Protein AF-A0A7X6YV03-F1 (afdb_monomer_lite)

Structure (mmCIF, N/CA/C/O backbone):
data_AF-A0A7X6YV03-F1
#
_entry.id   AF-A0A7X6YV03-F1
#
loop_
_atom_site.group_PDB
_atom_site.id
_atom_site.type_symbol
_atom_site.label_atom_id
_atom_site.label_alt_id
_atom_site.label_comp_id
_atom_site.label_asym_id
_atom_site.label_entity_id
_atom_site.label_seq_id
_atom_site.pdbx_PDB_ins_code
_atom_site.Cartn_x
_atom_site.Cartn_y
_atom_site.Cartn_z
_atom_site.occupancy
_atom_site.B_iso_or_equiv
_atom_site.auth_seq_id
_atom_site.auth_comp_id
_atom_site.auth_asym_id
_atom_site.auth_atom_id
_atom_site.pdbx_PDB_model_num
ATOM 1 N N . MET A 1 1 ? -16.778 15.648 17.040 1.00 47.31 1 MET A N 1
ATOM 2 C CA . MET A 1 1 ? -17.736 14.626 17.555 1.00 47.31 1 MET A CA 1
ATOM 3 C C . MET A 1 1 ? -16.964 13.565 18.321 1.00 47.31 1 MET A C 1
ATOM 5 O O . MET A 1 1 ? -15.978 13.076 17.792 1.00 47.31 1 MET A O 1
ATOM 9 N N . HIS A 1 2 ? -17.393 13.215 19.536 1.00 47.22 2 HIS A N 1
ATOM 10 C CA . HIS A 1 2 ? -16.788 12.134 20.320 1.00 47.22 2 HIS A CA 1
ATOM 11 C C . HIS A 1 2 ? -17.645 10.869 20.168 1.00 47.22 2 HIS A C 1
ATOM 13 O O . HIS A 1 2 ? -18.818 10.881 20.541 1.00 47.22 2 HIS A O 1
ATOM 19 N N . ILE A 1 3 ? -17.095 9.810 19.564 1.00 53.97 3 ILE A N 1
ATOM 20 C CA . ILE A 1 3 ? -17.762 8.504 19.479 1.00 53.97 3 ILE A CA 1
ATOM 21 C C . ILE A 1 3 ? -17.172 7.608 20.567 1.00 53.97 3 ILE A C 1
ATOM 23 O O . ILE A 1 3 ? -16.094 7.043 20.399 1.00 53.97 3 ILE A O 1
ATOM 27 N N . GLU A 1 4 ? -17.898 7.454 21.672 1.00 50.09 4 GLU A N 1
ATOM 28 C CA . GLU A 1 4 ? -17.598 6.431 22.674 1.00 50.09 4 GLU A CA 1
ATOM 29 C C . GLU A 1 4 ? -18.118 5.076 22.179 1.00 50.09 4 GLU A C 1
ATOM 31 O O . GLU A 1 4 ? -19.326 4.850 22.072 1.00 50.09 4 GLU A O 1
ATOM 36 N N . VAL A 1 5 ? -17.212 4.153 21.848 1.00 54.53 5 VAL A N 1
ATOM 37 C CA . VAL A 1 5 ? -17.590 2.798 21.425 1.00 54.53 5 VAL A CA 1
ATOM 38 C C . VAL A 1 5 ? -17.563 1.861 22.629 1.00 54.53 5 VAL A C 1
ATOM 40 O O . VAL A 1 5 ? -16.501 1.456 23.099 1.00 54.53 5 VAL A O 1
ATOM 43 N N . ILE A 1 6 ? -18.747 1.487 23.112 1.00 51.28 6 ILE A N 1
ATOM 44 C CA . ILE A 1 6 ? -18.915 0.588 24.258 1.00 51.28 6 ILE A CA 1
ATOM 45 C C . ILE A 1 6 ? -18.835 -0.879 23.787 1.00 51.28 6 ILE A C 1
ATOM 47 O O . ILE A 1 6 ? -19.742 -1.425 23.163 1.00 51.28 6 ILE A O 1
ATOM 51 N N . THR A 1 7 ? -17.661 -1.462 24.020 1.00 54.72 7 THR A N 1
ATOM 52 C CA . THR A 1 7 ? -17.323 -2.867 24.331 1.00 54.72 7 THR A CA 1
ATOM 53 C C . THR A 1 7 ? -18.288 -3.958 23.826 1.00 54.72 7 THR A C 1
ATOM 55 O O . THR A 1 7 ? -19.163 -4.462 24.521 1.00 54.72 7 THR A O 1
ATOM 58 N N . SER A 1 8 ? -18.108 -4.334 22.554 1.00 63.28 8 SER A N 1
ATOM 59 C CA . SER A 1 8 ? -18.513 -5.617 21.919 1.00 63.28 8 SER A CA 1
ATOM 60 C C . SER A 1 8 ? -18.365 -5.572 20.391 1.00 63.28 8 SER A C 1
ATOM 62 O O . SER A 1 8 ? -18.425 -6.602 19.720 1.00 63.28 8 SER A O 1
ATOM 64 N N . ILE A 1 9 ? -18.154 -4.382 19.827 1.00 71.81 9 ILE A N 1
ATOM 65 C CA . ILE A 1 9 ? -18.065 -4.176 18.384 1.00 71.81 9 ILE A CA 1
ATOM 66 C C . ILE A 1 9 ? -16.709 -4.666 17.863 1.00 71.81 9 ILE A C 1
ATOM 68 O O . ILE A 1 9 ? -15.658 -4.153 18.238 1.00 71.81 9 ILE A O 1
ATOM 72 N N . ASN A 1 10 ? -16.745 -5.655 16.969 1.00 82.06 10 ASN A N 1
ATOM 73 C CA . ASN A 1 10 ? -15.575 -6.153 16.241 1.00 82.06 10 ASN A CA 1
ATOM 74 C C . ASN A 1 10 ? -15.310 -5.379 14.940 1.00 82.06 10 ASN A C 1
ATOM 76 O O . ASN A 1 10 ? -14.200 -5.418 14.412 1.00 82.06 10 ASN A O 1
ATOM 80 N N . LYS A 1 11 ? -16.326 -4.681 14.427 1.00 86.38 11 LYS A N 1
ATOM 81 C CA . LYS A 1 11 ? -16.288 -3.968 13.157 1.00 86.38 11 LYS A CA 1
ATOM 82 C C . LYS A 1 11 ? -16.957 -2.611 13.278 1.00 86.38 11 LYS A C 1
ATOM 84 O O . LYS A 1 11 ? -18.168 -2.534 13.468 1.00 86.38 11 LYS A O 1
ATOM 89 N N . LEU A 1 12 ? -16.176 -1.553 13.107 1.00 85.88 12 LEU A N 1
ATOM 90 C CA . LEU A 1 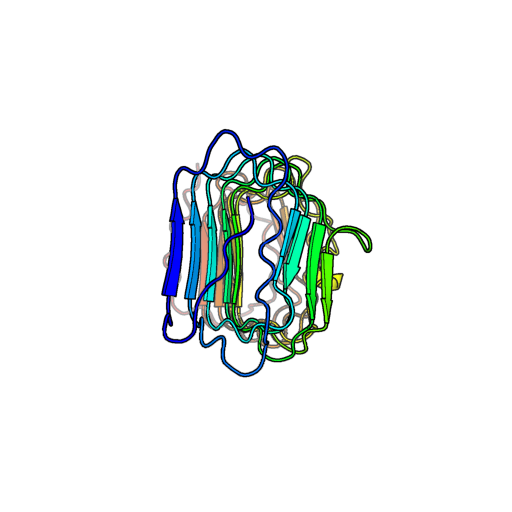12 ? -16.662 -0.181 13.091 1.00 85.88 12 LEU A CA 1
ATOM 91 C C . LEU A 1 12 ? -16.672 0.337 11.654 1.00 85.88 12 LEU A C 1
ATOM 93 O O . LEU A 1 12 ? -15.657 0.274 10.961 1.00 85.88 12 LEU A O 1
ATOM 97 N N . LYS A 1 13 ? -17.822 0.850 11.210 1.00 87.81 13 LYS A N 1
ATOM 98 C CA . LYS A 1 13 ? -17.955 1.548 9.931 1.00 87.81 13 LYS A CA 1
ATOM 99 C C . LYS A 1 13 ? -18.422 2.977 10.167 1.00 87.81 13 LYS A C 1
ATOM 101 O O . LYS A 1 13 ? -19.468 3.173 10.777 1.00 87.81 13 LYS A O 1
ATOM 106 N N . LEU A 1 14 ? -17.676 3.935 9.642 1.00 87.19 14 LEU A N 1
ATOM 107 C CA . LEU A 1 14 ? -18.011 5.352 9.606 1.00 87.19 14 LEU A CA 1
ATOM 108 C C . LEU A 1 14 ? -18.163 5.727 8.132 1.00 87.19 14 LEU A C 1
ATOM 110 O O . LEU A 1 14 ? -17.222 5.544 7.361 1.00 87.19 14 LEU A O 1
ATOM 114 N N . ILE A 1 15 ? -19.363 6.137 7.723 1.00 88.62 15 ILE A N 1
ATOM 115 C CA . ILE A 1 15 ? -19.683 6.392 6.314 1.00 88.62 15 ILE A CA 1
ATOM 116 C C . ILE A 1 15 ? -20.478 7.688 6.211 1.00 88.62 15 ILE A C 1
ATOM 118 O O . ILE A 1 15 ? -21.502 7.807 6.884 1.00 88.62 15 ILE A O 1
ATOM 122 N N . GLY A 1 16 ? -20.040 8.610 5.350 1.00 86.38 16 GLY A N 1
ATOM 123 C CA . GLY A 1 16 ? -20.805 9.820 5.030 1.00 86.38 16 GLY A CA 1
ATOM 124 C C . GLY A 1 16 ? -20.965 10.768 6.217 1.00 86.38 16 GLY A C 1
ATOM 125 O O . GLY A 1 16 ? -22.035 11.345 6.391 1.00 86.38 16 GLY A O 1
ATOM 126 N N . LEU A 1 17 ? -19.953 10.853 7.085 1.00 82.50 17 LEU A N 1
ATOM 127 C CA . LEU A 1 17 ? -19.971 11.784 8.209 1.00 82.50 17 LEU A CA 1
ATOM 128 C C . LEU A 1 17 ? -19.478 13.159 7.736 1.00 82.50 17 LEU A C 1
ATOM 130 O O . LEU A 1 17 ? -18.302 13.314 7.405 1.00 82.50 17 LEU A O 1
ATOM 134 N N . GLU A 1 18 ? -20.395 14.120 7.709 1.00 80.81 18 GLU A N 1
ATOM 135 C CA . GLU A 1 18 ? -20.210 15.518 7.291 1.00 80.81 18 GLU A CA 1
ATOM 136 C C . GLU A 1 18 ? -20.448 16.460 8.497 1.00 80.81 18 GLU A C 1
ATOM 138 O O . GLU A 1 18 ? -21.016 16.036 9.510 1.00 80.81 18 GLU A O 1
ATOM 143 N N . ASP A 1 19 ? -20.002 17.713 8.402 1.00 72.38 19 ASP A N 1
ATOM 144 C CA . ASP A 1 19 ? -20.118 18.795 9.395 1.00 72.38 19 ASP A CA 1
ATOM 145 C C . ASP A 1 19 ? -19.478 18.502 10.777 1.00 72.38 19 ASP A C 1
ATOM 147 O O . ASP A 1 19 ? -20.049 18.765 11.842 1.00 72.38 19 ASP A O 1
ATOM 151 N N . LEU A 1 20 ? -18.269 17.934 10.785 1.00 67.06 20 LEU A N 1
ATOM 152 C CA . LEU A 1 20 ? -17.470 17.627 11.966 1.00 67.06 20 LEU A CA 1
ATOM 153 C C . LEU A 1 20 ? -16.251 18.550 12.061 1.00 67.06 20 LEU A C 1
ATOM 155 O O . LEU A 1 20 ? -15.189 18.249 11.531 1.00 67.06 20 LEU A O 1
ATOM 159 N N . GLU A 1 21 ? -16.374 19.624 12.846 1.00 56.38 21 GLU A N 1
ATOM 160 C CA . GLU A 1 21 ? -15.310 20.632 13.015 1.00 56.38 21 GLU A CA 1
ATOM 161 C C . GLU A 1 21 ? -14.006 20.100 13.637 1.00 56.38 21 GLU A C 1
ATOM 163 O O . GLU A 1 21 ? -12.987 20.766 13.546 1.00 56.38 21 GLU A O 1
ATOM 168 N N . GLU A 1 22 ? -14.013 18.901 14.223 1.00 58.09 22 GLU A N 1
ATOM 169 C CA . GLU A 1 22 ? -12.835 18.145 14.659 1.00 58.09 22 GLU A CA 1
ATOM 170 C C . GLU A 1 22 ? -13.302 16.728 15.054 1.00 58.09 22 GLU A C 1
ATOM 172 O O . GLU A 1 22 ? -14.279 16.544 15.805 1.00 58.09 22 GLU A O 1
ATOM 177 N N . PHE A 1 23 ? -12.639 15.699 14.523 1.00 58.97 23 PHE A N 1
ATOM 178 C CA . PHE A 1 23 ? -12.922 14.302 14.848 1.00 58.97 23 PHE A CA 1
ATOM 179 C C . PHE A 1 23 ? -11.671 13.624 15.390 1.00 58.97 23 PHE A C 1
ATOM 181 O O . PHE A 1 23 ? -10.734 13.338 14.652 1.00 58.97 23 PHE A O 1
ATOM 188 N N . GLU A 1 24 ? -11.690 13.326 16.685 1.00 59.56 24 GLU A N 1
ATOM 189 C CA . GLU A 1 24 ? -10.704 12.466 17.322 1.00 59.56 24 GLU A CA 1
ATOM 190 C C . GLU A 1 24 ? -11.415 11.195 17.792 1.00 59.56 24 GLU A C 1
ATOM 192 O O . GLU A 1 24 ? -12.301 11.227 18.655 1.00 59.56 24 GLU A O 1
ATOM 197 N N . LEU A 1 25 ? -11.048 10.055 17.204 1.00 61.19 25 LEU A N 1
ATOM 198 C CA . LEU A 1 25 ? -11.561 8.759 17.633 1.00 61.19 25 LEU A CA 1
ATOM 199 C C . LEU A 1 25 ? -10.762 8.272 18.849 1.00 61.19 25 LEU A C 1
ATOM 201 O O . LEU A 1 25 ? -9.845 7.460 18.733 1.00 61.19 25 LEU A O 1
ATOM 205 N N . VAL A 1 26 ? -11.123 8.778 20.026 1.00 55.75 26 VAL A N 1
ATOM 206 C CA . VAL A 1 26 ? -10.546 8.354 21.308 1.00 55.75 26 VAL A CA 1
ATOM 207 C C . VAL A 1 26 ? -11.434 7.279 21.923 1.00 55.75 26 VAL A C 1
ATOM 209 O O . VAL A 1 26 ? -12.560 7.562 22.324 1.00 55.75 26 VAL A O 1
ATOM 212 N N . PHE A 1 27 ? -10.936 6.050 22.049 1.00 55.78 27 PHE A N 1
ATOM 213 C CA . PHE A 1 27 ? -11.631 5.025 22.820 1.00 55.78 27 PHE A CA 1
ATOM 214 C C . PHE A 1 27 ? -11.120 5.054 24.260 1.00 55.78 27 PHE A C 1
ATOM 216 O O . PHE A 1 27 ? -9.976 4.701 24.557 1.00 55.78 27 PHE A O 1
ATOM 223 N N . LEU A 1 28 ? -11.985 5.480 25.171 1.00 44.34 28 LEU A N 1
ATOM 224 C CA . LEU A 1 28 ? -11.724 5.449 26.604 1.00 44.34 28 LEU A CA 1
ATOM 225 C C . LEU A 1 28 ? -11.812 3.979 27.075 1.00 44.34 28 LEU A C 1
ATOM 227 O O . LEU A 1 28 ? -12.794 3.305 26.788 1.00 44.34 28 LEU A O 1
ATOM 231 N N . ASN A 1 29 ? -10.779 3.483 27.771 1.00 49.78 29 ASN A N 1
ATOM 232 C CA . ASN A 1 29 ? -10.537 2.075 28.166 1.00 49.78 29 ASN A CA 1
ATOM 233 C C . ASN A 1 29 ? -10.067 1.115 27.049 1.00 49.78 29 ASN A C 1
ATOM 235 O O . ASN A 1 29 ? -10.802 0.273 26.534 1.00 49.78 29 ASN A O 1
ATOM 239 N N . SER A 1 30 ? -8.758 1.145 26.782 1.00 51.69 30 SER A N 1
ATOM 240 C CA . SER A 1 30 ? -8.045 0.259 25.845 1.00 51.69 30 SER A CA 1
ATOM 241 C C . SER A 1 30 ? -8.111 -1.246 26.156 1.00 51.69 30 SER A C 1
ATOM 243 O O . SER A 1 30 ? -7.742 -2.044 25.299 1.00 51.69 30 SER A O 1
ATOM 245 N N . GLN A 1 31 ? -8.565 -1.659 27.346 1.00 54.41 31 GLN A N 1
ATOM 246 C CA . GLN A 1 31 ? -8.619 -3.079 27.724 1.00 54.41 31 GLN A CA 1
ATOM 247 C C . GLN A 1 31 ? -9.833 -3.837 27.158 1.00 54.41 31 GLN A C 1
ATOM 249 O O . GLN A 1 31 ? -9.791 -5.063 27.109 1.00 54.41 31 GLN A O 1
ATOM 254 N N . GLU A 1 32 ? -10.879 -3.144 26.689 1.00 54.78 32 GLU A N 1
ATOM 255 C CA . GLU A 1 32 ? -12.125 -3.788 26.229 1.00 54.78 32 GLU A CA 1
ATOM 256 C C . GLU A 1 32 ? -12.522 -3.451 24.776 1.00 54.78 32 GLU A C 1
ATOM 258 O O . GLU A 1 32 ? -13.513 -3.976 24.259 1.00 54.78 32 GLU A O 1
ATOM 263 N N . CYS A 1 33 ? -11.755 -2.608 24.072 1.00 62.62 33 CYS A N 1
ATOM 264 C CA . CYS A 1 33 ? -12.015 -2.319 22.661 1.00 62.62 33 CYS A CA 1
ATOM 265 C C . CYS A 1 33 ? -11.522 -3.478 21.776 1.00 62.62 33 CYS A C 1
ATOM 267 O O . CYS A 1 33 ? -10.322 -3.675 21.593 1.00 62.62 33 CYS A O 1
ATOM 269 N N . ASN A 1 34 ? -12.461 -4.247 21.219 1.00 73.94 34 ASN A N 1
ATOM 270 C CA . ASN A 1 34 ? -12.181 -5.429 20.396 1.00 73.94 34 ASN A CA 1
ATOM 271 C C . ASN A 1 34 ? -12.388 -5.178 18.892 1.00 73.94 34 ASN A C 1
ATOM 273 O O . ASN A 1 34 ? -12.688 -6.110 18.144 1.00 73.94 34 ASN A O 1
ATOM 277 N N . ILE A 1 35 ? -12.266 -3.928 18.437 1.00 80.94 35 ILE A N 1
ATOM 278 C CA . ILE A 1 35 ? -12.390 -3.620 17.011 1.00 80.94 35 ILE A CA 1
ATOM 279 C C . ILE A 1 35 ? -11.224 -4.259 16.265 1.00 80.94 35 ILE A C 1
ATOM 281 O O . ILE A 1 35 ? -10.060 -3.926 16.476 1.00 80.94 35 ILE A O 1
ATOM 285 N N . LYS A 1 36 ? -11.574 -5.168 15.361 1.00 87.06 36 LYS A N 1
ATOM 286 C CA . LYS A 1 36 ? -10.667 -5.834 14.430 1.00 87.06 36 LYS A CA 1
ATOM 287 C C . LYS A 1 36 ? -10.720 -5.201 13.052 1.00 87.06 36 LYS A C 1
ATOM 289 O O . LYS A 1 36 ? -9.705 -5.150 12.369 1.00 87.06 36 LYS A O 1
ATOM 294 N N . GLU A 1 37 ? -11.880 -4.692 12.657 1.00 90.38 37 GLU A N 1
ATOM 295 C CA . GLU A 1 37 ? -12.085 -4.086 11.348 1.00 90.38 37 GLU A CA 1
ATOM 296 C C . GLU A 1 37 ? -12.553 -2.638 11.486 1.00 90.38 37 GLU A C 1
ATOM 298 O O . GLU A 1 37 ? -13.610 -2.369 12.060 1.00 90.38 37 GLU A O 1
ATOM 303 N N . LEU A 1 38 ? -11.789 -1.711 10.915 1.00 90.75 38 LEU A N 1
ATOM 304 C CA . LEU A 1 38 ? -12.154 -0.303 10.812 1.00 90.75 38 LEU A CA 1
ATOM 305 C C . LEU A 1 38 ? -12.392 0.063 9.348 1.00 90.75 38 LEU A C 1
ATOM 307 O O . LEU A 1 38 ? -11.548 -0.191 8.489 1.00 90.75 38 LEU A O 1
ATOM 311 N N . TYR A 1 39 ? -13.537 0.680 9.078 1.00 92.12 39 TYR A N 1
ATOM 312 C CA . TYR A 1 39 ? -13.898 1.193 7.765 1.00 92.12 39 TYR A CA 1
ATOM 313 C C . TYR A 1 39 ? -14.303 2.661 7.876 1.00 92.12 39 TYR A C 1
ATOM 315 O O . TYR A 1 39 ? -15.255 2.974 8.588 1.00 92.12 39 TYR A O 1
ATOM 323 N N . ILE A 1 40 ? -13.597 3.542 7.175 1.00 91.06 40 ILE A N 1
ATOM 324 C CA . ILE A 1 40 ? -13.914 4.968 7.068 1.00 91.06 40 ILE A CA 1
ATOM 325 C C . ILE A 1 40 ? -14.100 5.271 5.586 1.00 91.06 40 ILE A C 1
ATOM 327 O O . ILE A 1 40 ? -13.191 5.038 4.793 1.00 91.06 40 ILE A O 1
ATOM 331 N N . GLU A 1 41 ? -15.272 5.758 5.196 1.00 93.50 41 GLU A N 1
ATOM 332 C CA . GLU A 1 41 ? -15.566 6.085 3.803 1.00 93.50 41 GLU A CA 1
ATOM 333 C C . GLU A 1 41 ? -16.341 7.388 3.681 1.00 93.50 41 GLU A C 1
ATOM 335 O O . GLU A 1 41 ? -17.346 7.585 4.362 1.00 93.50 41 GLU A O 1
ATOM 340 N N . SER A 1 42 ? -15.919 8.247 2.752 1.00 92.12 42 SER A N 1
ATOM 341 C CA . SER A 1 42 ? -16.641 9.484 2.443 1.00 92.12 42 SER A CA 1
ATOM 342 C C . SER A 1 42 ? -16.878 10.341 3.690 1.00 92.12 42 SER A C 1
ATOM 344 O O . SER A 1 42 ? -17.969 10.862 3.887 1.00 92.12 42 SER A O 1
ATOM 346 N N . CYS A 1 43 ? -15.858 10.464 4.540 1.00 88.06 43 CYS A N 1
ATOM 347 C CA . CYS A 1 43 ? -15.847 11.376 5.679 1.00 88.06 43 CYS A CA 1
ATOM 348 C C . CYS A 1 43 ? -14.949 12.568 5.312 1.00 88.06 43 CYS A C 1
ATOM 350 O O . CYS A 1 43 ? -13.764 12.549 5.655 1.00 88.06 43 CYS A O 1
ATOM 352 N N . PRO A 1 44 ? -15.447 13.551 4.533 1.00 81.69 44 PRO A N 1
ATOM 353 C CA . PRO A 1 44 ? -14.610 14.621 3.999 1.00 81.69 44 PRO A CA 1
ATOM 354 C C . PRO A 1 44 ? -13.955 15.438 5.108 1.00 81.69 44 PRO A C 1
ATOM 356 O O . PRO A 1 44 ? -12.808 15.802 4.960 1.00 81.69 44 PRO A O 1
ATOM 359 N N . GLU A 1 45 ? -14.607 15.623 6.252 1.00 80.69 45 GLU A N 1
ATOM 360 C CA . GLU A 1 45 ? -14.119 16.508 7.320 1.00 80.69 45 GLU A CA 1
ATOM 361 C C . GLU A 1 45 ? -13.203 15.825 8.341 1.00 80.69 45 GLU A C 1
ATOM 363 O O . GLU A 1 45 ? -12.859 16.386 9.381 1.00 80.69 45 GLU A O 1
ATOM 368 N N . PHE A 1 46 ? -12.782 14.592 8.066 1.00 82.44 46 PHE A N 1
ATOM 369 C CA . PHE A 1 46 ? -11.759 13.946 8.876 1.00 82.44 46 PHE A CA 1
ATOM 370 C C . PHE A 1 46 ? -10.400 14.485 8.449 1.00 82.44 46 PHE A C 1
ATOM 372 O O . PHE A 1 46 ? -9.963 14.217 7.339 1.00 82.44 46 PHE A O 1
ATOM 379 N N . TYR A 1 47 ? -9.727 15.222 9.332 1.00 85.00 47 TYR A N 1
ATOM 380 C CA . TYR A 1 47 ? -8.404 15.782 9.042 1.00 85.00 47 TYR A CA 1
ATOM 381 C C . TYR A 1 47 ? -7.276 14.865 9.512 1.00 85.00 47 TYR A C 1
ATOM 383 O O . TYR A 1 47 ? -6.400 14.513 8.727 1.00 85.00 47 TYR A O 1
ATOM 391 N N . ASN A 1 48 ? -7.310 14.429 10.771 1.00 85.12 48 ASN A N 1
ATOM 392 C CA . ASN A 1 48 ? -6.276 13.577 11.352 1.00 85.12 48 ASN A CA 1
ATOM 393 C C . ASN A 1 48 ? -6.913 12.351 12.010 1.00 85.12 48 ASN A C 1
ATOM 395 O O . ASN A 1 48 ? -7.946 12.455 12.669 1.00 85.12 48 ASN A O 1
ATOM 399 N N . LEU A 1 49 ? -6.285 11.188 11.851 1.00 85.88 49 LEU A N 1
ATOM 400 C CA . LEU A 1 49 ? -6.746 9.931 12.430 1.00 85.88 49 LEU A CA 1
ATOM 401 C C . LEU A 1 49 ? -5.669 9.320 13.321 1.00 85.88 49 LEU A C 1
ATOM 403 O O . LEU A 1 49 ? -4.675 8.788 12.833 1.00 85.88 49 LEU A O 1
ATOM 407 N N . TYR A 1 50 ? -5.909 9.333 14.631 1.00 85.56 50 TYR A N 1
ATOM 408 C CA . TYR A 1 50 ? -5.021 8.742 15.631 1.00 85.56 50 TYR A CA 1
ATOM 409 C C . TYR A 1 50 ? -5.622 7.441 16.179 1.00 85.56 50 TYR A C 1
ATOM 411 O O . TYR A 1 50 ? -6.503 7.445 17.034 1.00 85.56 50 TYR A O 1
ATOM 419 N N . LEU A 1 51 ? -5.153 6.296 15.680 1.00 80.75 51 LEU A N 1
ATOM 420 C CA . LEU A 1 51 ? -5.697 4.966 15.981 1.00 80.75 51 LEU A CA 1
ATOM 421 C C . LEU A 1 51 ? -4.789 4.205 16.961 1.00 80.75 51 LEU A C 1
ATOM 423 O O . LEU A 1 51 ? -4.262 3.127 16.668 1.00 80.75 51 LEU A O 1
ATOM 427 N N . LEU A 1 52 ? -4.611 4.783 18.151 1.00 74.56 52 LEU A N 1
ATOM 428 C CA . LEU A 1 52 ? -3.784 4.265 19.247 1.00 74.56 52 LEU A CA 1
ATOM 429 C C . LEU A 1 52 ? -4.663 3.964 20.478 1.00 74.56 52 LEU A C 1
ATOM 431 O O . LEU A 1 52 ? -5.498 4.807 20.810 1.00 74.56 52 LEU A O 1
ATOM 435 N N . PRO A 1 53 ? -4.497 2.835 21.208 1.00 63.81 53 PRO A N 1
ATOM 436 C CA . PRO A 1 53 ? -3.594 1.689 21.027 1.00 63.81 53 PRO A CA 1
ATOM 437 C C . PRO A 1 53 ? -4.323 0.433 20.488 1.00 63.81 53 PRO A C 1
ATOM 439 O O . PRO A 1 53 ? -4.211 -0.656 21.054 1.00 63.81 53 PRO A O 1
ATOM 442 N N . TYR A 1 54 ? -5.123 0.566 19.431 1.00 71.19 54 TYR A N 1
ATOM 443 C CA . TYR A 1 54 ? -5.981 -0.532 18.968 1.00 71.19 54 TYR A CA 1
ATOM 444 C C . TYR A 1 54 ? -5.188 -1.636 18.270 1.00 71.19 54 TYR A C 1
ATOM 446 O O . TYR A 1 54 ? -4.184 -1.373 17.611 1.00 71.19 54 TYR A O 1
ATOM 454 N N . ASN A 1 55 ? -5.656 -2.877 18.423 1.00 78.69 55 ASN A N 1
ATOM 455 C CA . ASN A 1 55 ? -5.166 -4.052 17.701 1.00 78.69 55 ASN A CA 1
ATOM 456 C C . ASN A 1 55 ? -6.116 -4.349 16.541 1.00 78.69 55 ASN A C 1
ATOM 458 O O . ASN A 1 55 ? -6.889 -5.310 16.578 1.00 78.69 55 ASN A O 1
ATOM 462 N N . ILE A 1 56 ? -6.072 -3.462 15.551 1.00 86.94 56 ILE A N 1
ATOM 463 C CA . ILE A 1 56 ? -6.880 -3.559 14.343 1.00 86.94 56 ILE A CA 1
ATOM 464 C C . ILE A 1 56 ? -6.261 -4.654 13.473 1.00 86.94 56 ILE A C 1
ATOM 466 O O . ILE A 1 56 ? -5.062 -4.696 13.251 1.00 86.94 56 ILE A O 1
ATOM 470 N N . GLU A 1 57 ? -7.053 -5.581 12.969 1.00 91.94 57 GLU A N 1
ATOM 471 C CA . GLU A 1 57 ? -6.564 -6.544 11.983 1.00 91.94 57 GLU A CA 1
ATOM 472 C C . GLU A 1 57 ? -6.563 -5.903 10.596 1.00 91.94 57 GLU A C 1
ATOM 474 O O . GLU A 1 57 ? -5.590 -6.035 9.857 1.00 91.94 57 GLU A O 1
ATOM 479 N N . ARG A 1 58 ? -7.610 -5.135 10.274 1.00 94.38 58 ARG A N 1
ATOM 480 C CA . ARG A 1 58 ? -7.768 -4.479 8.977 1.00 94.38 58 ARG A CA 1
ATOM 481 C C . ARG A 1 58 ? -8.361 -3.079 9.102 1.00 94.38 58 ARG A C 1
ATOM 483 O O . ARG A 1 58 ? -9.441 -2.903 9.665 1.00 94.38 58 ARG A O 1
ATOM 490 N N . ALA A 1 59 ? -7.686 -2.101 8.510 1.00 94.62 59 ALA A N 1
ATOM 491 C CA . ALA A 1 59 ? -8.158 -0.733 8.367 1.00 94.62 59 ALA A CA 1
ATOM 492 C C . ALA A 1 59 ? -8.309 -0.371 6.888 1.00 94.62 59 ALA A C 1
ATOM 494 O O . ALA A 1 59 ? -7.381 -0.536 6.098 1.00 94.62 59 ALA A O 1
ATOM 495 N N . ILE A 1 60 ? -9.480 0.136 6.518 1.00 96.31 60 ILE A N 1
ATOM 496 C CA . ILE A 1 60 ? -9.775 0.615 5.171 1.00 96.31 60 ILE A CA 1
ATOM 497 C C . ILE A 1 60 ? -10.307 2.042 5.283 1.00 96.31 60 ILE A C 1
ATOM 499 O O . ILE A 1 60 ? -11.334 2.272 5.921 1.00 96.31 60 ILE A O 1
ATOM 503 N N . ILE A 1 61 ? -9.613 2.98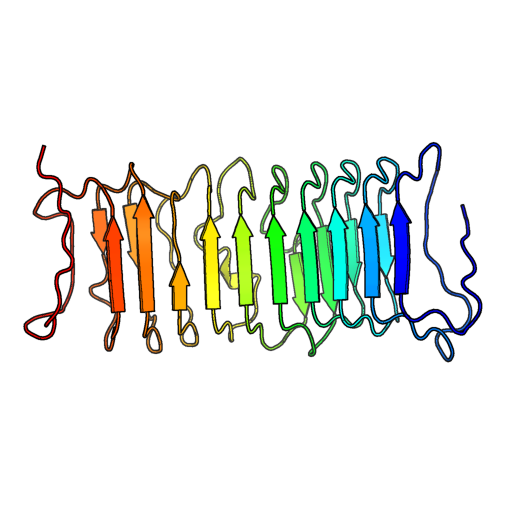6 4.653 1.00 95.31 61 ILE A N 1
ATOM 504 C CA . ILE A 1 61 ? -9.945 4.410 4.657 1.00 95.31 61 ILE A CA 1
ATOM 505 C C . ILE A 1 61 ? -10.051 4.861 3.203 1.00 95.31 61 ILE A C 1
ATOM 507 O O . ILE A 1 61 ? -9.073 4.774 2.458 1.00 95.31 61 ILE A O 1
ATOM 511 N N . LYS A 1 62 ? -11.241 5.302 2.787 1.00 96.00 62 LYS A N 1
ATOM 512 C CA . LYS A 1 62 ? -11.539 5.628 1.390 1.00 96.00 62 LYS A CA 1
ATOM 513 C C . LYS A 1 62 ? -12.269 6.951 1.224 1.00 96.00 62 LYS A C 1
ATOM 515 O O . LYS A 1 62 ? -13.057 7.347 2.082 1.00 96.00 62 LYS A O 1
ATOM 520 N N . ASN A 1 63 ? -12.069 7.601 0.080 1.00 94.69 63 ASN A N 1
ATOM 521 C CA . ASN A 1 63 ? -12.892 8.725 -0.391 1.00 94.69 63 ASN A CA 1
ATOM 522 C C . ASN A 1 63 ? -13.021 9.882 0.621 1.00 94.69 63 ASN A C 1
ATOM 524 O O . ASN A 1 63 ? -14.007 10.614 0.604 1.00 94.69 63 ASN A O 1
ATOM 528 N N . SER A 1 64 ? -12.054 10.026 1.525 1.00 91.56 64 SER A N 1
ATOM 529 C CA . SER A 1 64 ? -12.079 10.979 2.639 1.00 91.56 64 SER A CA 1
ATOM 530 C C . SER A 1 64 ? -10.975 11.999 2.397 1.00 91.56 64 SER A C 1
ATOM 532 O O . SER A 1 64 ? -9.850 11.866 2.871 1.00 91.56 64 SER A O 1
ATOM 534 N N . LYS A 1 65 ? -11.282 12.946 1.507 1.00 89.50 65 LYS A N 1
ATOM 535 C CA . LYS A 1 65 ? -10.282 13.728 0.773 1.00 89.50 65 LYS A CA 1
ATOM 536 C C . LYS A 1 65 ? -9.456 14.667 1.641 1.00 89.50 65 LYS A C 1
ATOM 538 O O . LYS A 1 65 ? -8.317 14.921 1.259 1.00 89.50 65 LYS A O 1
ATOM 543 N N . ASP A 1 66 ? -9.989 15.160 2.759 1.00 89.44 66 ASP A N 1
ATOM 544 C CA . ASP A 1 66 ? -9.260 16.107 3.607 1.00 89.44 66 ASP A CA 1
ATOM 545 C C . ASP A 1 66 ? -8.411 15.449 4.703 1.00 89.44 66 ASP A C 1
ATOM 547 O O . ASP A 1 66 ? -7.698 16.167 5.407 1.00 89.44 66 ASP A O 1
ATOM 551 N N . ILE A 1 67 ? -8.393 14.107 4.785 1.00 90.69 67 ILE A N 1
ATOM 552 C CA . ILE A 1 67 ? -7.480 13.387 5.682 1.00 90.69 67 ILE A CA 1
ATOM 553 C C . ILE A 1 67 ? -6.050 13.725 5.283 1.00 90.69 67 ILE A C 1
ATOM 555 O O . ILE A 1 67 ? -5.607 13.393 4.186 1.00 90.69 67 ILE A O 1
ATOM 559 N N . ASN A 1 68 ? -5.332 14.355 6.202 1.00 91.56 68 ASN A N 1
ATOM 560 C CA . ASN A 1 68 ? -3.947 14.765 6.073 1.00 91.56 68 ASN A CA 1
ATOM 561 C C . ASN A 1 68 ? -2.989 13.788 6.769 1.00 91.56 68 ASN A C 1
ATOM 563 O O . ASN A 1 68 ? -1.911 13.502 6.247 1.00 91.56 68 ASN A O 1
ATOM 567 N N . GLU A 1 69 ? -3.389 13.259 7.925 1.00 91.56 69 GLU A N 1
ATOM 568 C CA . GLU A 1 69 ? -2.544 12.408 8.762 1.00 91.56 69 GLU A CA 1
ATOM 569 C C . GLU A 1 69 ? -3.285 11.155 9.232 1.00 91.56 69 GLU A C 1
ATOM 571 O O . GLU A 1 69 ? -4.421 11.223 9.707 1.00 91.56 69 GLU A O 1
ATOM 576 N N . VAL A 1 70 ? -2.612 10.005 9.148 1.00 92.12 70 VAL A N 1
ATOM 577 C CA . VAL A 1 70 ? -3.090 8.749 9.730 1.00 92.12 70 VAL A CA 1
ATOM 578 C C . VAL A 1 70 ? -1.974 8.081 10.528 1.00 92.12 70 VAL A C 1
ATOM 580 O O . VAL A 1 70 ? -0.921 7.742 9.990 1.00 92.12 70 VAL A O 1
ATOM 583 N N . ILE A 1 71 ? -2.232 7.839 11.813 1.00 90.81 71 ILE A N 1
ATOM 584 C CA . ILE A 1 71 ? -1.329 7.135 12.722 1.00 90.81 71 ILE A CA 1
ATOM 585 C C . ILE A 1 71 ? -1.993 5.852 13.214 1.00 90.81 71 ILE A C 1
ATOM 587 O O . ILE A 1 71 ? -3.061 5.882 13.826 1.00 90.81 71 ILE A O 1
ATOM 591 N N . PHE A 1 72 ? -1.315 4.725 13.017 1.00 89.06 72 PHE A N 1
ATOM 592 C CA . PHE A 1 72 ? -1.713 3.424 13.534 1.00 89.06 72 PHE A CA 1
ATOM 593 C C . PHE A 1 72 ? -0.789 2.946 14.652 1.00 89.06 72 PHE A C 1
ATOM 595 O O . PHE A 1 72 ? 0.438 2.984 14.537 1.00 89.06 72 PHE A O 1
ATOM 602 N N . GLY A 1 73 ? -1.403 2.402 15.705 1.00 85.25 73 GLY A N 1
ATOM 603 C CA . GLY A 1 73 ? -0.722 1.558 16.682 1.00 85.25 73 GLY A CA 1
ATOM 604 C C . GLY A 1 73 ? -0.468 0.173 16.110 1.00 85.25 73 GLY A C 1
ATOM 605 O O . GLY A 1 73 ? 0.423 -0.015 15.292 1.00 85.25 73 GLY A O 1
ATOM 606 N N . THR A 1 74 ? -1.268 -0.813 16.526 1.00 87.19 74 THR A N 1
ATOM 607 C CA . THR A 1 74 ? -1.159 -2.180 16.003 1.00 87.19 74 THR A CA 1
ATOM 608 C C . THR A 1 74 ? -2.140 -2.398 14.857 1.00 87.19 74 THR A C 1
ATOM 610 O O . THR A 1 74 ? -3.352 -2.295 15.043 1.00 87.19 74 THR A O 1
ATOM 613 N N . VAL A 1 75 ? -1.618 -2.736 13.677 1.00 91.62 75 VAL A N 1
ATOM 614 C CA . VAL A 1 75 ? -2.435 -3.040 12.499 1.00 91.62 75 VAL A CA 1
ATOM 615 C C . VAL A 1 75 ? -1.796 -4.109 11.614 1.00 91.62 75 VAL A C 1
ATOM 617 O O . VAL A 1 75 ? -0.577 -4.128 11.464 1.00 91.62 75 VAL A O 1
ATOM 620 N N . SER A 1 76 ? -2.600 -5.012 11.045 1.00 93.69 76 SER A N 1
ATOM 621 C CA . SER A 1 76 ? -2.102 -6.056 10.132 1.00 93.69 76 SER A CA 1
ATOM 622 C C . SER A 1 76 ? -2.320 -5.751 8.653 1.00 93.69 76 SER A C 1
ATOM 624 O O . SER A 1 76 ? -1.509 -6.153 7.820 1.00 93.69 76 SER A O 1
ATOM 626 N N . GLU A 1 77 ? -3.366 -5.011 8.309 1.00 96.44 77 GLU A N 1
ATOM 627 C CA . GLU A 1 77 ? -3.665 -4.623 6.935 1.00 96.44 77 GLU A CA 1
ATOM 628 C C . GLU A 1 77 ? -4.180 -3.188 6.881 1.00 96.44 77 GLU A C 1
ATOM 630 O O . GLU A 1 77 ? -5.098 -2.822 7.617 1.00 96.44 77 GLU A O 1
ATOM 635 N N . ILE A 1 78 ? -3.603 -2.391 5.983 1.00 97.19 78 ILE A N 1
ATOM 636 C CA . ILE A 1 78 ? -4.003 -1.006 5.738 1.00 97.19 78 ILE A CA 1
ATOM 637 C C . ILE A 1 78 ? -4.342 -0.844 4.258 1.00 97.19 78 ILE A C 1
ATOM 639 O O . ILE A 1 78 ? -3.554 -1.208 3.386 1.00 97.19 78 ILE A O 1
ATOM 643 N N . THR A 1 79 ? -5.496 -0.245 3.977 1.00 98.19 79 THR A N 1
ATOM 644 C CA . THR A 1 79 ? -5.844 0.301 2.660 1.00 98.19 79 THR A CA 1
ATOM 645 C C . THR A 1 79 ? -6.188 1.774 2.792 1.00 98.19 79 THR A C 1
ATOM 647 O O . THR A 1 79 ? -7.159 2.113 3.469 1.00 98.19 79 THR A O 1
ATOM 650 N N . LEU A 1 80 ? -5.425 2.627 2.114 1.00 97.75 80 LEU A N 1
ATOM 651 C CA . LEU A 1 80 ? -5.706 4.051 1.953 1.00 97.75 80 LEU A CA 1
ATOM 652 C C . LEU A 1 80 ? -6.034 4.303 0.483 1.00 97.75 80 LEU A C 1
ATOM 654 O O . LEU A 1 80 ? -5.213 3.996 -0.381 1.00 97.75 80 LEU A O 1
ATOM 658 N N . GLU A 1 81 ? -7.231 4.813 0.197 1.00 97.50 81 GLU A N 1
ATOM 659 C CA . GLU A 1 81 ? -7.708 4.992 -1.177 1.00 97.50 81 GLU A CA 1
ATOM 660 C C . GLU A 1 81 ? -8.401 6.341 -1.400 1.00 97.50 81 GLU A C 1
ATOM 662 O O . GLU A 1 81 ? -9.301 6.712 -0.647 1.00 97.50 81 GLU A O 1
ATOM 667 N N . ASN A 1 82 ? -8.053 7.048 -2.477 1.00 95.75 82 ASN A N 1
ATOM 668 C CA . ASN A 1 82 ? -8.685 8.320 -2.857 1.00 95.75 82 ASN A CA 1
ATOM 669 C C . ASN A 1 82 ? -8.633 9.359 -1.716 1.00 95.75 82 ASN A C 1
ATOM 671 O O . ASN A 1 82 ? -9.655 9.961 -1.361 1.00 95.75 82 ASN A O 1
ATOM 675 N N . LEU A 1 83 ? -7.456 9.521 -1.102 1.00 94.75 83 LEU A N 1
ATOM 676 C CA . LEU A 1 83 ? -7.208 10.519 -0.058 1.00 94.75 83 LEU A CA 1
ATOM 677 C C . LEU A 1 83 ? -6.338 11.623 -0.654 1.00 94.75 83 LEU A C 1
ATOM 679 O O . LEU A 1 83 ? -5.122 11.479 -0.775 1.00 94.75 83 LEU A O 1
ATOM 683 N N . ASP A 1 84 ? -6.971 12.717 -1.070 1.00 91.88 84 ASP A N 1
ATOM 684 C CA . ASP A 1 84 ? -6.275 13.767 -1.812 1.00 91.88 84 ASP A CA 1
ATOM 685 C C . ASP A 1 84 ? -5.261 14.500 -0.919 1.00 91.88 84 ASP A C 1
ATOM 687 O O . ASP A 1 84 ? -4.162 14.802 -1.364 1.00 91.88 84 ASP A O 1
ATOM 691 N N . ARG A 1 85 ? -5.576 14.773 0.349 1.00 92.50 85 ARG A N 1
ATOM 692 C CA . ARG A 1 85 ? -4.705 15.584 1.215 1.00 92.50 85 ARG A CA 1
ATOM 693 C C . ARG A 1 85 ? -3.723 14.804 2.073 1.00 92.50 85 ARG A C 1
ATOM 695 O O . ARG A 1 85 ? -2.975 15.445 2.802 1.00 92.50 85 ARG A O 1
ATOM 702 N N . ILE A 1 86 ? -3.687 13.475 2.002 1.00 94.69 86 ILE A N 1
ATOM 703 C CA . ILE A 1 86 ? -2.831 12.721 2.917 1.00 94.69 86 ILE A CA 1
ATOM 704 C C . ILE A 1 86 ? -1.360 13.023 2.638 1.00 94.69 86 ILE A C 1
ATOM 706 O O . ILE A 1 86 ? -0.873 12.880 1.515 1.00 94.69 86 ILE A O 1
ATOM 710 N N . THR A 1 87 ? -0.652 13.433 3.683 1.00 93.44 87 THR A N 1
ATOM 711 C CA . THR A 1 87 ? 0.783 13.718 3.642 1.00 93.44 87 THR A CA 1
ATOM 712 C C . THR A 1 87 ? 1.567 12.933 4.681 1.00 93.44 87 THR A C 1
ATOM 714 O O . THR A 1 87 ? 2.772 12.789 4.501 1.00 93.44 87 THR A O 1
ATOM 717 N N . HIS A 1 88 ? 0.911 12.390 5.715 1.00 94.94 88 HIS A N 1
ATOM 718 C CA . HIS A 1 88 ? 1.574 11.634 6.775 1.00 94.94 88 HIS A CA 1
ATOM 719 C C . HIS A 1 88 ? 0.912 10.275 7.038 1.00 94.94 88 HIS A C 1
ATOM 721 O O . HIS A 1 88 ? -0.292 10.190 7.297 1.00 94.94 88 HIS A O 1
ATOM 727 N N . LEU A 1 89 ? 1.718 9.212 7.010 1.00 95.69 89 LEU A N 1
ATOM 728 C CA . LEU A 1 89 ? 1.363 7.865 7.449 1.00 95.69 89 LEU A CA 1
ATOM 729 C C . LEU A 1 89 ? 2.401 7.364 8.456 1.00 95.69 89 LEU A C 1
ATOM 731 O O . LEU A 1 89 ? 3.565 7.161 8.114 1.00 95.69 89 LEU A O 1
ATOM 735 N N . SER A 1 90 ? 1.957 7.075 9.674 1.00 93.81 90 SER A N 1
ATOM 736 C CA . SER A 1 90 ? 2.792 6.463 10.706 1.00 93.81 90 SER A CA 1
ATOM 737 C C . SER A 1 90 ? 2.195 5.138 11.164 1.00 93.81 90 SER A C 1
ATOM 739 O O . SER A 1 90 ? 1.001 5.045 11.451 1.00 93.81 90 SER A O 1
ATOM 741 N N . VAL A 1 91 ? 3.015 4.090 11.215 1.00 92.06 91 VAL A N 1
ATOM 742 C CA . VAL A 1 91 ? 2.600 2.751 11.639 1.00 92.06 91 VAL A CA 1
ATOM 743 C C . VAL A 1 91 ? 3.645 2.177 12.582 1.00 92.06 91 VAL A C 1
ATOM 745 O O . VAL A 1 91 ? 4.793 1.954 12.197 1.00 92.06 91 VAL A O 1
ATOM 748 N N . LYS A 1 92 ? 3.230 1.879 13.816 1.00 87.38 92 LYS A N 1
ATOM 749 C CA . LYS A 1 92 ? 4.113 1.346 14.859 1.00 87.38 92 LYS A CA 1
ATOM 750 C C . LYS A 1 92 ? 3.733 -0.081 15.245 1.00 87.38 92 LYS A C 1
ATOM 752 O O . LYS A 1 92 ? 3.133 -0.320 16.295 1.00 87.38 92 LYS A O 1
ATOM 757 N N . THR A 1 93 ? 4.078 -1.052 14.398 1.00 83.62 93 THR A N 1
ATOM 758 C CA . THR A 1 93 ? 3.720 -2.456 14.637 1.00 83.62 93 THR A CA 1
ATOM 759 C C . THR A 1 93 ? 4.634 -3.450 13.938 1.00 83.62 93 THR A C 1
ATOM 761 O O . THR A 1 93 ? 5.060 -3.246 12.816 1.00 83.62 93 THR A O 1
ATOM 764 N N . ASN A 1 94 ? 4.845 -4.613 14.546 1.00 82.00 94 ASN A N 1
ATOM 765 C CA . ASN A 1 94 ? 5.511 -5.740 13.891 1.00 82.00 94 ASN A CA 1
ATOM 766 C C . ASN A 1 94 ? 4.536 -6.692 13.174 1.00 82.00 94 ASN A C 1
ATOM 768 O O . ASN A 1 94 ? 4.944 -7.765 12.743 1.00 82.00 94 ASN A O 1
ATOM 772 N N . LYS A 1 95 ? 3.242 -6.349 13.100 1.00 88.56 95 LYS A N 1
ATOM 773 C CA . LYS A 1 95 ? 2.201 -7.227 12.543 1.00 88.56 95 LYS A CA 1
ATOM 774 C C . LYS A 1 95 ? 1.703 -6.819 11.163 1.00 88.56 95 LYS A C 1
ATOM 776 O O . LYS A 1 95 ? 0.821 -7.507 10.647 1.00 88.56 95 LYS A O 1
ATOM 781 N N . LEU A 1 96 ? 2.194 -5.712 10.604 1.00 93.75 96 LEU A N 1
ATOM 782 C CA . LEU A 1 96 ? 1.742 -5.224 9.307 1.00 93.75 96 LEU A CA 1
ATOM 783 C C . LEU A 1 96 ? 2.149 -6.237 8.241 1.00 93.75 96 LEU A C 1
ATOM 785 O O . LEU A 1 96 ? 3.322 -6.523 8.072 1.00 93.75 96 LEU A O 1
ATOM 789 N N . LYS A 1 97 ? 1.173 -6.790 7.529 1.00 93.62 97 LYS A N 1
ATOM 790 C CA . LYS A 1 97 ? 1.394 -7.748 6.445 1.00 93.62 97 LYS A CA 1
ATOM 791 C C . LYS A 1 97 ? 1.060 -7.172 5.084 1.00 93.62 97 LYS A C 1
ATOM 793 O O . LYS A 1 97 ? 1.676 -7.557 4.097 1.00 93.62 97 LYS A O 1
ATOM 798 N N . LYS A 1 98 ? 0.086 -6.266 5.022 1.00 95.69 98 LYS A N 1
ATOM 799 C CA . LYS A 1 98 ? -0.430 -5.719 3.766 1.00 95.69 98 LYS A CA 1
ATOM 800 C C . LYS A 1 98 ? -0.566 -4.211 3.858 1.00 95.69 98 LYS A C 1
ATOM 802 O O . LYS A 1 98 ? -1.204 -3.703 4.782 1.00 95.69 98 LYS A O 1
ATOM 807 N N . LEU A 1 99 ? 0.004 -3.514 2.883 1.00 96.75 99 LEU A N 1
ATOM 808 C CA . LEU A 1 99 ? -0.080 -2.064 2.778 1.00 96.75 99 LEU A CA 1
ATOM 809 C C . LEU A 1 99 ? -0.469 -1.670 1.357 1.00 96.75 99 LEU A C 1
ATOM 811 O O . LEU A 1 99 ? 0.288 -1.883 0.409 1.00 96.75 99 LEU A O 1
ATOM 815 N N . TYR A 1 100 ? -1.655 -1.084 1.229 1.00 97.31 100 TYR A N 1
ATOM 816 C CA . TYR A 1 100 ? -2.208 -0.617 -0.033 1.00 97.31 100 TYR A CA 1
ATOM 817 C C . TYR A 1 100 ? -2.368 0.905 0.000 1.00 97.31 100 TYR A C 1
ATOM 819 O O . TYR A 1 100 ? -3.121 1.441 0.816 1.00 97.31 100 TYR A O 1
ATOM 827 N N . LEU A 1 101 ? -1.652 1.589 -0.891 1.00 95.31 101 LEU A N 1
ATOM 828 C CA . LEU A 1 101 ? -1.654 3.040 -1.068 1.00 95.31 101 LEU A CA 1
ATOM 829 C C . LEU A 1 101 ? -2.170 3.347 -2.477 1.00 95.31 101 LEU A C 1
ATOM 831 O O . LEU A 1 101 ? -1.471 3.104 -3.460 1.00 95.31 101 LEU A O 1
ATOM 835 N N . LEU A 1 102 ? -3.410 3.817 -2.587 1.00 94.94 102 LEU A N 1
ATOM 836 C CA . LEU A 1 102 ? -4.147 3.864 -3.849 1.00 94.94 102 LEU A CA 1
ATOM 837 C C . LEU A 1 102 ? -4.705 5.272 -4.096 1.00 94.94 102 LEU A C 1
ATOM 839 O O . LEU A 1 102 ? -5.434 5.798 -3.265 1.00 94.94 102 LEU A O 1
ATOM 843 N N . ASN A 1 103 ? -4.404 5.875 -5.245 1.00 93.25 103 ASN A N 1
ATOM 844 C CA . ASN A 1 103 ? -4.836 7.225 -5.610 1.00 93.25 103 ASN A CA 1
ATOM 845 C C . ASN A 1 103 ? -4.598 8.234 -4.470 1.00 93.25 103 ASN A C 1
ATOM 847 O O . ASN A 1 103 ? -5.535 8.757 -3.859 1.00 93.25 103 ASN A O 1
ATOM 851 N N . LEU A 1 104 ? -3.318 8.442 -4.153 1.00 93.94 104 LEU A N 1
ATOM 852 C CA . LEU A 1 104 ? -2.858 9.386 -3.132 1.00 93.94 104 LEU A CA 1
ATOM 853 C C . LEU A 1 104 ? -2.019 10.476 -3.825 1.00 93.94 104 LEU A C 1
ATOM 855 O O . LEU A 1 104 ? -0.782 10.465 -3.747 1.00 93.94 104 LEU A O 1
ATOM 859 N N . PRO A 1 105 ? -2.659 11.394 -4.574 1.00 89.81 105 PRO A N 1
ATOM 860 C CA . PRO A 1 105 ? -1.972 12.233 -5.554 1.00 89.81 105 PRO A CA 1
ATOM 861 C C . PRO A 1 105 ? -0.962 13.208 -4.940 1.00 89.81 105 PRO A C 1
ATOM 863 O O . PRO A 1 105 ? -0.014 13.602 -5.617 1.00 89.81 105 PRO A O 1
ATOM 866 N N . TYR A 1 106 ? -1.117 13.594 -3.674 1.00 90.00 106 TYR A N 1
ATOM 867 C CA . TYR A 1 106 ? -0.214 14.540 -3.008 1.00 90.00 106 TYR A CA 1
ATOM 868 C C . TYR A 1 106 ? 0.684 13.891 -1.950 1.00 90.00 106 TYR A C 1
ATOM 870 O O . TYR A 1 106 ? 1.513 14.579 -1.352 1.00 90.00 106 TYR A O 1
ATOM 878 N N . PHE A 1 107 ? 0.577 12.574 -1.756 1.00 92.44 107 PHE A N 1
ATOM 879 C CA . PHE A 1 107 ? 1.452 11.856 -0.841 1.00 92.44 107 PHE A CA 1
ATOM 880 C C . PHE A 1 107 ? 2.880 11.849 -1.387 1.00 92.44 107 PHE A C 1
ATOM 882 O O . PHE A 1 107 ? 3.112 11.608 -2.573 1.00 92.44 107 PHE A O 1
ATOM 889 N N . THR A 1 108 ? 3.849 12.113 -0.519 1.00 89.81 108 THR A N 1
ATOM 890 C CA . THR A 1 108 ? 5.274 12.090 -0.865 1.00 89.81 108 THR A CA 1
ATOM 891 C C . THR A 1 108 ? 5.981 11.040 -0.023 1.00 89.81 108 THR A C 1
ATOM 893 O O . THR A 1 108 ? 5.472 10.633 1.015 1.00 89.81 108 THR A O 1
ATOM 896 N N . PHE A 1 109 ? 7.148 10.579 -0.465 1.00 88.00 109 PHE A N 1
ATOM 897 C CA . PHE A 1 109 ? 7.965 9.613 0.271 1.00 88.00 109 PHE A CA 1
ATOM 898 C C . PHE A 1 109 ? 9.214 10.320 0.801 1.00 88.00 109 PHE A C 1
ATOM 900 O O . PHE A 1 109 ? 10.154 10.569 0.043 1.00 88.00 109 PHE A O 1
ATOM 907 N N . ASN A 1 110 ? 9.183 10.697 2.078 1.00 89.12 110 ASN A N 1
ATOM 908 C CA . ASN A 1 110 ? 10.259 11.329 2.833 1.00 89.12 110 ASN A CA 1
ATOM 909 C C . ASN A 1 110 ? 10.188 10.926 4.321 1.00 89.12 110 ASN A C 1
ATOM 911 O O . ASN A 1 110 ? 9.224 10.293 4.745 1.00 89.12 110 ASN A O 1
ATOM 915 N N . ASP A 1 111 ? 11.221 11.267 5.097 1.00 87.06 111 ASP A N 1
ATOM 916 C CA . ASP A 1 111 ? 11.318 10.870 6.513 1.00 87.06 111 ASP A CA 1
ATOM 917 C C . ASP A 1 111 ? 10.201 11.495 7.377 1.00 87.06 111 ASP A C 1
ATOM 919 O O . ASP A 1 111 ? 9.864 10.959 8.431 1.00 87.06 111 ASP A O 1
ATOM 923 N N . ASP A 1 112 ? 9.592 12.591 6.909 1.00 88.44 112 ASP A N 1
ATOM 924 C CA . ASP A 1 112 ? 8.491 13.282 7.580 1.00 88.44 112 ASP A CA 1
ATOM 925 C C . ASP A 1 112 ? 7.109 12.789 7.130 1.00 88.44 112 ASP A C 1
ATOM 927 O O . ASP A 1 112 ? 6.121 13.134 7.766 1.00 88.44 112 ASP A O 1
ATOM 931 N N . SER A 1 113 ? 6.988 12.027 6.038 1.00 90.25 113 SER A N 1
ATOM 932 C CA . SER A 1 113 ? 5.694 11.636 5.455 1.00 90.25 113 SER A CA 1
ATOM 933 C C . SER A 1 113 ? 5.333 10.174 5.683 1.00 90.25 113 SER A C 1
ATOM 935 O O . SER A 1 113 ? 4.155 9.815 5.677 1.00 90.25 113 SER A O 1
ATOM 937 N N . ILE A 1 114 ? 6.329 9.313 5.878 1.00 92.25 114 ILE A N 1
ATOM 938 C CA . ILE A 1 114 ? 6.116 7.887 6.091 1.00 92.25 114 ILE A CA 1
ATOM 939 C C . ILE A 1 114 ? 7.076 7.353 7.150 1.00 92.25 114 ILE A C 1
ATOM 941 O O . ILE A 1 114 ? 8.293 7.367 6.986 1.00 92.25 114 ILE A O 1
ATOM 945 N N . ASN A 1 115 ? 6.507 6.849 8.241 1.00 91.50 115 ASN A N 1
ATOM 946 C CA . ASN A 1 115 ? 7.255 6.223 9.322 1.00 91.50 115 ASN A CA 1
ATOM 947 C C . ASN A 1 115 ? 6.680 4.834 9.607 1.00 91.50 115 ASN A C 1
ATOM 949 O O . ASN A 1 115 ? 5.609 4.704 10.202 1.00 91.50 115 ASN A O 1
ATOM 953 N N . LEU A 1 116 ? 7.382 3.793 9.161 1.00 90.62 116 LEU A N 1
ATOM 954 C CA . LEU A 1 116 ? 6.983 2.404 9.363 1.00 90.62 116 LEU A CA 1
ATOM 955 C C . LEU A 1 116 ? 7.973 1.709 10.305 1.00 90.62 116 LEU A C 1
ATOM 957 O O . LEU A 1 116 ? 9.029 1.243 9.883 1.00 90.62 116 LEU A O 1
ATOM 961 N N . GLU A 1 117 ? 7.613 1.569 11.580 1.00 89.88 117 GLU A N 1
ATOM 962 C CA . GLU A 1 117 ? 8.341 0.710 12.524 1.00 89.88 117 GLU A CA 1
ATOM 963 C C . GLU A 1 117 ? 7.857 -0.746 12.388 1.00 89.88 117 GLU A C 1
ATOM 965 O O . GLU A 1 117 ? 7.238 -1.306 13.296 1.00 89.88 117 GLU A O 1
ATOM 970 N N . VAL A 1 118 ? 8.101 -1.341 11.217 1.00 85.06 118 VAL A N 1
ATOM 971 C CA . VAL A 1 118 ? 7.665 -2.693 10.826 1.00 85.06 118 VAL A CA 1
ATOM 972 C C . VAL A 1 118 ? 8.880 -3.526 10.400 1.00 85.06 118 VAL A C 1
ATOM 974 O O . VAL A 1 118 ? 9.868 -2.984 9.912 1.00 85.06 118 VAL A O 1
ATOM 977 N N . THR A 1 119 ? 8.831 -4.847 10.574 1.00 83.44 119 THR A N 1
ATOM 978 C CA . THR A 1 119 ? 9.958 -5.739 10.222 1.00 83.44 119 THR A CA 1
ATOM 979 C C . THR A 1 119 ? 9.806 -6.408 8.862 1.00 83.44 119 THR A C 1
ATOM 981 O O . THR A 1 119 ? 10.801 -6.707 8.210 1.00 83.44 119 THR A O 1
ATOM 984 N N . GLU A 1 120 ? 8.571 -6.658 8.441 1.00 87.94 120 GLU A N 1
ATOM 985 C CA . GLU A 1 120 ? 8.240 -7.375 7.212 1.00 87.94 120 GLU A CA 1
ATOM 986 C C . GLU A 1 120 ? 6.912 -6.860 6.654 1.00 87.94 120 GLU A C 1
ATOM 988 O O . GLU A 1 120 ? 6.066 -6.401 7.416 1.00 87.94 120 GLU A O 1
ATOM 993 N N . ILE A 1 121 ? 6.740 -6.937 5.334 1.00 89.06 121 ILE A N 1
ATOM 994 C CA . ILE A 1 121 ? 5.465 -6.753 4.635 1.00 89.06 121 ILE A CA 1
ATOM 995 C C . ILE A 1 121 ? 5.343 -7.881 3.605 1.00 89.06 121 ILE A C 1
ATOM 997 O O . ILE A 1 121 ? 6.217 -8.090 2.765 1.00 89.06 121 ILE A O 1
ATOM 1001 N N . ASP A 1 122 ? 4.238 -8.614 3.631 1.00 89.19 122 ASP A N 1
ATOM 1002 C CA . ASP A 1 122 ? 3.995 -9.678 2.658 1.00 89.19 122 ASP A CA 1
ATOM 1003 C C . ASP A 1 122 ? 3.611 -9.068 1.295 1.00 89.19 122 ASP A C 1
ATOM 1005 O O . ASP A 1 122 ? 4.065 -9.526 0.245 1.00 89.19 122 ASP A O 1
ATOM 1009 N N . GLU A 1 123 ? 2.806 -8.000 1.302 1.00 90.25 123 GLU A N 1
ATOM 1010 C CA . GLU A 1 123 ? 2.281 -7.375 0.087 1.00 90.25 123 GLU A CA 1
ATOM 1011 C C . GLU A 1 123 ? 2.242 -5.845 0.181 1.00 90.25 123 GLU A C 1
ATOM 1013 O O . GLU A 1 123 ? 1.551 -5.268 1.026 1.00 90.25 123 GLU A O 1
ATOM 1018 N N . LEU A 1 124 ? 2.953 -5.193 -0.738 1.00 91.44 124 LEU A N 1
ATOM 1019 C CA . LEU A 1 124 ? 2.907 -3.752 -0.954 1.00 91.44 124 LEU A CA 1
ATOM 1020 C C . LEU A 1 124 ? 2.254 -3.465 -2.308 1.00 91.44 124 LEU A C 1
ATOM 1022 O O . LEU A 1 124 ? 2.752 -3.913 -3.343 1.00 91.44 124 LEU A O 1
ATOM 1026 N N . PHE A 1 125 ? 1.169 -2.691 -2.310 1.00 91.00 125 PHE A N 1
ATOM 1027 C CA . PHE A 1 125 ? 0.544 -2.205 -3.540 1.00 91.00 125 PHE A CA 1
ATOM 1028 C C . PHE A 1 125 ? 0.483 -0.681 -3.528 1.00 91.00 125 PHE A C 1
ATOM 1030 O O . PHE A 1 125 ? -0.145 -0.086 -2.654 1.00 91.00 125 PHE A O 1
ATOM 1037 N N . ILE A 1 126 ? 1.120 -0.058 -4.515 1.00 88.25 126 ILE A N 1
ATOM 1038 C CA . ILE A 1 126 ? 1.071 1.384 -4.731 1.00 88.25 126 ILE A CA 1
ATOM 1039 C C . ILE A 1 126 ? 0.470 1.648 -6.111 1.00 88.25 126 ILE A C 1
ATOM 1041 O O . ILE A 1 126 ? 0.972 1.139 -7.113 1.00 88.25 126 ILE A O 1
ATOM 1045 N N . LYS A 1 127 ? -0.598 2.442 -6.169 1.00 87.00 127 LYS A N 1
ATOM 1046 C CA . LYS A 1 127 ? -1.262 2.808 -7.423 1.00 87.00 127 LYS A CA 1
ATOM 1047 C C . LYS A 1 127 ? -1.585 4.292 -7.462 1.00 87.00 127 LYS A C 1
ATOM 1049 O O . LYS A 1 127 ? -2.244 4.757 -6.542 1.00 87.00 127 LYS A O 1
ATOM 1054 N N . ASP A 1 128 ? -1.198 4.997 -8.525 1.00 85.81 128 ASP A N 1
ATOM 1055 C CA . ASP A 1 128 ? -1.511 6.428 -8.719 1.00 85.81 128 ASP A CA 1
ATOM 1056 C C . ASP A 1 128 ? -1.183 7.277 -7.468 1.00 85.81 128 ASP A C 1
ATOM 1058 O O . ASP A 1 128 ? -1.989 8.035 -6.929 1.00 85.81 128 ASP A O 1
ATOM 1062 N N . VAL A 1 129 ? 0.010 7.055 -6.913 1.00 84.94 129 VAL A N 1
ATOM 1063 C CA . VAL A 1 129 ? 0.515 7.765 -5.732 1.00 84.94 129 VAL A CA 1
ATOM 1064 C C . VAL A 1 129 ? 1.631 8.699 -6.158 1.00 84.94 129 VAL A C 1
ATOM 1066 O O . VAL A 1 129 ? 2.462 8.325 -6.984 1.00 84.94 129 VAL A O 1
ATOM 1069 N N . ALA A 1 130 ? 1.679 9.874 -5.528 1.00 79.44 130 ALA A N 1
ATOM 1070 C CA . ALA A 1 130 ? 2.630 10.938 -5.816 1.00 79.44 130 ALA A CA 1
ATOM 1071 C C . ALA A 1 130 ? 2.512 11.436 -7.265 1.00 79.44 130 ALA A C 1
ATOM 1073 O O . ALA A 1 130 ? 3.132 10.921 -8.191 1.00 79.44 130 ALA A O 1
ATOM 1074 N N . ARG A 1 131 ? 1.771 12.528 -7.466 1.00 73.12 131 ARG A N 1
ATOM 1075 C CA . ARG A 1 131 ? 1.552 13.160 -8.777 1.00 73.12 131 ARG A CA 1
ATOM 1076 C C . ARG A 1 131 ? 2.851 13.518 -9.506 1.00 73.12 131 ARG A C 1
ATOM 1078 O O . ARG A 1 131 ? 2.869 13.567 -10.736 1.00 73.12 131 ARG A O 1
ATOM 1085 N N . THR A 1 132 ? 3.923 13.778 -8.758 1.00 67.94 132 THR A N 1
ATOM 1086 C CA . THR A 1 132 ? 5.267 14.080 -9.276 1.00 67.94 132 THR A CA 1
ATOM 1087 C C . THR A 1 132 ? 6.113 12.840 -9.574 1.00 67.94 132 THR A C 1
ATOM 1089 O O . THR A 1 132 ? 7.243 12.995 -10.031 1.00 67.94 132 THR A O 1
ATOM 1092 N N . GLY A 1 133 ? 5.596 11.637 -9.318 1.00 69.50 133 GLY A N 1
ATOM 1093 C CA . GLY A 1 133 ? 6.330 10.380 -9.413 1.00 69.50 133 GLY A CA 1
ATOM 1094 C C . GLY A 1 133 ? 6.874 9.869 -8.078 1.00 69.50 133 GLY A C 1
ATOM 1095 O O . GLY A 1 133 ? 7.049 10.636 -7.126 1.00 69.50 133 GLY A O 1
ATOM 1096 N N . LEU A 1 134 ? 7.175 8.566 -8.019 1.00 75.94 134 LEU A N 1
ATOM 1097 C CA . LEU A 1 134 ? 7.877 7.960 -6.883 1.00 75.94 134 LEU A CA 1
ATOM 1098 C C . LEU A 1 134 ? 9.379 8.291 -6.946 1.00 75.94 134 LEU A C 1
ATOM 1100 O O . LEU A 1 134 ? 9.981 8.176 -8.016 1.00 75.94 134 LEU A O 1
ATOM 1104 N N . PRO A 1 135 ? 10.026 8.658 -5.823 1.00 75.38 135 PRO A N 1
ATOM 1105 C CA . PRO A 1 135 ? 11.474 8.837 -5.805 1.00 75.38 135 PRO A CA 1
ATOM 1106 C C . PRO A 1 135 ? 12.191 7.505 -6.077 1.00 75.38 135 PRO A C 1
ATOM 1108 O O . PRO A 1 135 ? 11.735 6.443 -5.653 1.00 75.38 135 PRO A O 1
ATOM 1111 N N . SER A 1 136 ? 13.356 7.549 -6.730 1.00 67.88 136 SER A N 1
ATOM 1112 C CA . SER A 1 136 ? 14.117 6.351 -7.142 1.00 67.88 136 SER A CA 1
ATOM 1113 C C . SER A 1 136 ? 14.485 5.405 -5.991 1.00 67.88 136 SER A C 1
ATOM 1115 O O . SER A 1 136 ? 14.652 4.207 -6.207 1.00 67.88 136 SER A O 1
ATOM 1117 N N . GLN A 1 137 ? 14.569 5.929 -4.764 1.00 74.19 137 GLN A N 1
ATOM 1118 C CA . GLN A 1 137 ? 14.864 5.186 -3.536 1.00 74.19 137 GLN A CA 1
ATOM 1119 C C . GLN A 1 137 ? 13.648 5.051 -2.604 1.00 74.19 137 GLN A C 1
ATOM 1121 O O . GLN A 1 137 ? 13.834 4.863 -1.407 1.00 74.19 137 GLN A O 1
ATOM 1126 N N . PHE A 1 138 ? 12.408 5.164 -3.098 1.00 80.81 138 PHE A N 1
ATOM 1127 C CA . PHE A 1 138 ? 11.212 5.122 -2.238 1.00 80.81 138 PHE A CA 1
ATOM 1128 C C . PHE A 1 138 ? 11.121 3.849 -1.372 1.00 80.81 138 PHE A C 1
ATOM 1130 O O . PHE A 1 138 ? 10.564 3.891 -0.281 1.00 80.81 138 PHE A O 1
ATOM 1137 N N . LEU A 1 139 ? 11.713 2.730 -1.807 1.00 79.94 139 LEU A N 1
ATOM 1138 C CA . LEU A 1 139 ? 11.759 1.505 -1.006 1.00 79.94 139 LEU A CA 1
ATOM 1139 C C . LEU A 1 139 ? 12.513 1.653 0.320 1.00 79.94 139 LEU A C 1
ATOM 1141 O O . LEU A 1 139 ? 12.255 0.867 1.222 1.00 79.94 139 LEU A O 1
ATOM 1145 N N . LYS A 1 140 ? 13.381 2.662 0.485 1.00 82.31 140 LYS A N 1
ATOM 1146 C CA . LYS A 1 140 ? 14.081 2.900 1.760 1.00 82.31 140 LYS A CA 1
ATOM 1147 C C . LYS A 1 140 ? 13.135 3.247 2.918 1.00 82.31 140 LYS A C 1
ATOM 1149 O O . LYS A 1 140 ? 13.548 3.200 4.068 1.00 82.31 140 LYS A O 1
ATOM 1154 N N . TYR A 1 141 ? 11.898 3.636 2.601 1.00 86.81 141 TYR A N 1
ATOM 1155 C CA . TYR A 1 141 ? 10.850 3.964 3.569 1.00 86.81 141 TYR A CA 1
ATOM 1156 C C . TYR A 1 141 ? 10.009 2.748 3.989 1.00 86.81 141 TYR A C 1
ATOM 1158 O O . TYR A 1 141 ? 9.052 2.884 4.748 1.00 86.81 141 TYR A O 1
ATOM 1166 N N . PHE A 1 142 ? 10.338 1.566 3.473 1.00 87.56 142 PHE A N 1
ATOM 1167 C CA . PHE A 1 142 ? 9.668 0.301 3.751 1.00 87.56 142 PHE A CA 1
ATOM 1168 C C . PHE A 1 142 ? 10.665 -0.678 4.390 1.00 87.56 142 PHE A C 1
ATOM 1170 O O . PHE A 1 142 ? 11.875 -0.474 4.269 1.00 87.56 142 PHE A O 1
ATOM 1177 N N . PRO A 1 143 ? 10.198 -1.736 5.081 1.00 83.00 143 PRO A N 1
ATOM 1178 C CA . PRO A 1 143 ? 11.095 -2.733 5.657 1.00 83.00 143 PRO A CA 1
ATOM 1179 C C . PRO A 1 143 ? 11.915 -3.448 4.584 1.00 83.00 143 PRO A C 1
ATOM 1181 O O . PRO A 1 143 ? 11.478 -3.612 3.445 1.00 83.00 143 PRO A O 1
ATOM 1184 N N . ASP A 1 144 ? 13.066 -3.980 4.988 1.00 75.88 144 ASP A N 1
ATOM 1185 C CA . ASP A 1 144 ? 13.930 -4.752 4.094 1.00 75.88 144 ASP A CA 1
ATOM 1186 C C . ASP A 1 144 ? 13.240 -6.017 3.562 1.00 75.88 144 ASP A C 1
ATOM 1188 O O . ASP A 1 144 ? 13.528 -6.454 2.451 1.00 75.88 144 ASP A O 1
ATOM 1192 N N . GLN A 1 145 ? 12.318 -6.613 4.323 1.00 82.31 145 GLN A N 1
ATOM 1193 C CA . GLN A 1 145 ? 11.620 -7.840 3.937 1.00 82.31 145 GLN A CA 1
ATOM 1194 C C . GLN A 1 145 ? 10.259 -7.529 3.312 1.00 82.31 145 GLN A C 1
ATOM 1196 O O . GLN A 1 145 ? 9.260 -7.398 4.020 1.00 82.31 145 GLN A O 1
ATOM 1201 N N . ILE A 1 146 ? 10.219 -7.443 1.977 1.00 81.56 146 ILE A N 1
ATOM 1202 C CA . ILE A 1 146 ? 8.973 -7.310 1.209 1.00 81.56 146 ILE A CA 1
ATOM 1203 C C . ILE A 1 146 ? 8.844 -8.484 0.246 1.00 81.56 146 ILE A C 1
ATOM 1205 O O . ILE A 1 146 ? 9.682 -8.646 -0.637 1.00 81.56 146 ILE A O 1
ATOM 1209 N N . SER A 1 147 ? 7.795 -9.296 0.394 1.00 80.25 147 SER A N 1
ATOM 1210 C CA . SER A 1 147 ? 7.650 -10.521 -0.413 1.00 80.25 147 SER A CA 1
ATOM 1211 C C . SER A 1 147 ? 7.093 -10.259 -1.816 1.00 80.25 147 SER A C 1
ATOM 1213 O O . SER A 1 147 ? 7.502 -10.922 -2.776 1.00 80.25 147 SER A O 1
ATOM 1215 N N . SER A 1 148 ? 6.168 -9.305 -1.949 1.00 78.25 148 SER A N 1
ATOM 1216 C CA . SER A 1 148 ? 5.504 -8.961 -3.208 1.00 78.25 148 SER A CA 1
ATOM 1217 C C . SER A 1 148 ? 5.290 -7.456 -3.330 1.00 78.25 148 SER A C 1
ATOM 1219 O O . SER A 1 148 ? 4.768 -6.825 -2.409 1.00 78.25 148 SER A O 1
ATOM 1221 N N . ILE A 1 149 ? 5.638 -6.898 -4.492 1.00 82.19 149 ILE A N 1
ATOM 1222 C CA . ILE A 1 149 ? 5.417 -5.484 -4.811 1.00 82.19 149 ILE A CA 1
ATOM 1223 C C . ILE A 1 149 ? 4.620 -5.366 -6.104 1.00 82.19 149 ILE A C 1
ATOM 1225 O O . ILE A 1 149 ? 5.005 -5.909 -7.142 1.00 82.19 149 ILE A O 1
ATOM 1229 N N . LYS A 1 150 ? 3.532 -4.600 -6.038 1.00 82.00 150 LYS A N 1
ATOM 1230 C CA . LYS A 1 150 ? 2.778 -4.152 -7.203 1.00 82.00 150 LYS A CA 1
ATOM 1231 C C . LYS A 1 150 ? 2.814 -2.631 -7.275 1.00 82.00 150 LYS A C 1
ATOM 1233 O O . LYS A 1 150 ? 2.476 -1.959 -6.304 1.00 82.00 150 LYS A O 1
ATOM 1238 N N . LEU A 1 151 ? 3.204 -2.102 -8.426 1.00 79.62 151 LEU A N 1
ATOM 1239 C CA . LEU A 1 151 ? 3.189 -0.679 -8.742 1.00 79.62 151 LEU A CA 1
ATOM 1240 C C . LEU A 1 151 ? 2.313 -0.486 -9.986 1.00 79.62 151 LEU A C 1
ATOM 1242 O O . LEU A 1 151 ? 2.458 -1.236 -10.951 1.00 79.62 151 LEU A O 1
ATOM 1246 N N . GLU A 1 152 ? 1.396 0.481 -9.990 1.00 75.69 152 GLU A N 1
ATOM 1247 C CA . GLU A 1 152 ? 0.464 0.699 -11.111 1.00 75.69 152 GLU A CA 1
ATOM 1248 C C . GLU A 1 152 ? 0.163 2.190 -11.350 1.00 75.69 152 GLU A C 1
ATOM 1250 O O . GLU A 1 152 ? 0.013 2.956 -10.400 1.00 75.69 152 GLU A O 1
ATOM 1255 N N . ASP A 1 153 ? 0.014 2.586 -12.618 1.00 69.31 153 ASP A N 1
ATOM 1256 C CA . ASP A 1 153 ? -0.432 3.925 -13.045 1.00 69.31 153 ASP A CA 1
ATOM 1257 C C . ASP A 1 153 ? 0.385 5.098 -12.432 1.00 69.31 153 ASP A C 1
ATOM 1259 O O . ASP A 1 153 ? -0.168 6.123 -12.042 1.00 69.31 153 ASP A O 1
ATOM 1263 N N . LEU A 1 154 ? 1.713 4.969 -12.331 1.00 65.56 154 LEU A N 1
ATOM 1264 C CA . LEU A 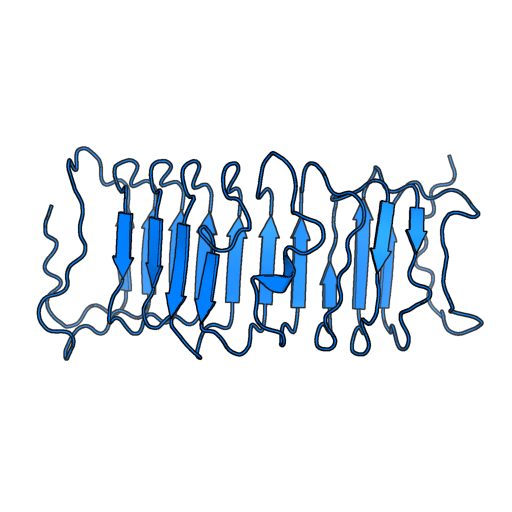1 154 ? 2.593 6.005 -11.768 1.00 65.56 154 LEU A CA 1
ATOM 1265 C C . LEU A 1 154 ? 3.081 6.990 -12.855 1.00 65.56 154 LEU A C 1
ATOM 1267 O O . LEU A 1 154 ? 3.658 6.586 -13.862 1.00 65.56 154 LEU A O 1
ATOM 1271 N N . THR A 1 155 ? 2.863 8.298 -12.659 1.00 53.25 155 THR A N 1
ATOM 1272 C CA . THR A 1 155 ? 2.984 9.340 -13.707 1.00 53.25 155 THR A CA 1
ATOM 1273 C C . THR A 1 155 ? 4.406 9.715 -14.134 1.00 53.25 155 THR A C 1
ATOM 1275 O O . THR A 1 155 ? 4.578 10.219 -15.242 1.00 53.25 155 THR A O 1
ATOM 1278 N N . PHE A 1 156 ? 5.429 9.498 -13.304 1.00 50.47 156 PHE A N 1
ATOM 1279 C CA . PHE A 1 156 ? 6.827 9.806 -13.632 1.00 50.47 156 PHE A CA 1
ATOM 1280 C C . PHE A 1 156 ? 7.766 8.891 -12.851 1.00 50.47 156 PHE A C 1
ATOM 1282 O O . PHE A 1 156 ? 7.901 9.023 -11.640 1.00 50.47 156 PHE A O 1
ATOM 1289 N N . ILE A 1 157 ? 8.459 7.983 -13.531 1.00 49.75 157 ILE A N 1
ATOM 1290 C CA . ILE A 1 157 ? 9.543 7.213 -12.920 1.00 49.75 157 ILE A CA 1
ATOM 1291 C C . ILE A 1 157 ? 10.732 7.255 -13.864 1.00 49.75 157 ILE A C 1
ATOM 1293 O O . ILE A 1 157 ? 10.639 6.870 -15.030 1.00 49.75 157 ILE A O 1
ATOM 1297 N N . LYS A 1 158 ? 11.853 7.744 -13.341 1.00 44.97 158 LYS A N 1
ATOM 1298 C CA . LYS A 1 158 ? 13.154 7.683 -13.989 1.00 44.97 158 LYS A CA 1
ATOM 1299 C C . LYS A 1 158 ? 14.052 6.861 -13.072 1.00 44.97 158 LYS A C 1
ATOM 1301 O O . LYS A 1 158 ? 14.268 7.261 -11.932 1.00 44.97 158 LYS A O 1
ATOM 1306 N N . ASP A 1 159 ? 14.499 5.716 -13.574 1.00 47.09 159 ASP A N 1
ATOM 1307 C CA . ASP A 1 159 ? 15.508 4.851 -12.959 1.00 47.09 159 ASP A CA 1
ATOM 1308 C C . ASP A 1 159 ? 15.095 4.315 -11.572 1.00 47.09 159 ASP A C 1
ATOM 1310 O O . ASP A 1 159 ? 15.472 4.841 -10.521 1.00 47.09 159 ASP A O 1
ATOM 1314 N N . TYR A 1 160 ? 14.299 3.240 -11.552 1.00 56.94 160 TYR A N 1
ATOM 1315 C CA . TYR A 1 160 ? 14.097 2.482 -10.319 1.00 56.94 160 TYR A CA 1
ATOM 1316 C C . TYR A 1 160 ? 15.415 1.841 -9.892 1.00 56.94 160 TYR A C 1
ATOM 1318 O O . TYR A 1 160 ? 16.000 1.063 -10.632 1.00 56.94 160 TYR A O 1
ATOM 1326 N N . LEU A 1 161 ? 15.853 2.093 -8.662 1.00 50.56 161 LEU A N 1
ATOM 1327 C CA . LEU A 1 161 ? 16.810 1.209 -8.011 1.00 50.56 161 LEU A CA 1
ATOM 1328 C C . LEU A 1 161 ? 16.037 0.353 -7.010 1.00 50.56 161 LEU A C 1
ATOM 1330 O O . LEU A 1 161 ? 16.034 0.615 -5.808 1.00 50.56 161 LEU A O 1
ATOM 1334 N N . LEU A 1 162 ? 15.326 -0.657 -7.516 1.00 59.91 162 LEU A N 1
ATOM 1335 C CA . LEU A 1 162 ? 14.703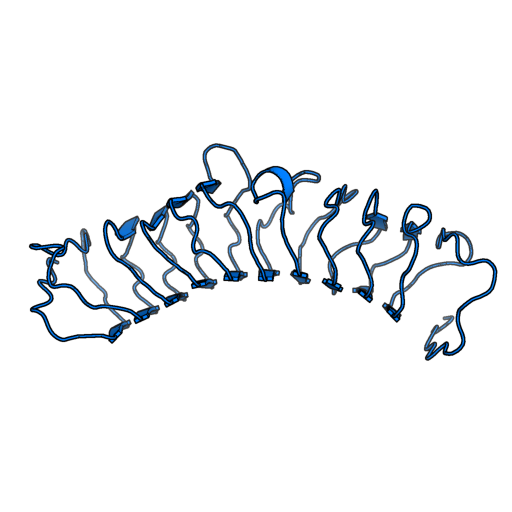 -1.662 -6.655 1.00 59.91 162 LEU A CA 1
ATOM 1336 C C . LEU A 1 162 ? 15.799 -2.610 -6.173 1.00 59.91 162 LEU A C 1
ATOM 1338 O O . LEU A 1 162 ? 16.119 -3.561 -6.868 1.00 59.91 162 LEU A O 1
ATOM 1342 N N . ASN A 1 163 ? 16.380 -2.323 -5.009 1.00 54.62 163 ASN A N 1
ATOM 1343 C CA . ASN A 1 163 ? 17.363 -3.175 -4.342 1.00 54.62 163 ASN A CA 1
ATOM 1344 C C . ASN A 1 163 ? 16.717 -3.796 -3.099 1.00 54.62 163 ASN A C 1
ATOM 1346 O O . ASN A 1 163 ? 16.801 -3.241 -2.006 1.00 54.62 163 ASN A O 1
ATOM 1350 N N . ASN A 1 164 ? 16.022 -4.917 -3.282 1.00 56.41 164 ASN A N 1
ATOM 1351 C CA . ASN A 1 164 ? 15.429 -5.671 -2.185 1.00 56.41 164 ASN A CA 1
ATOM 1352 C C . ASN A 1 164 ? 15.581 -7.169 -2.457 1.00 56.41 164 ASN A C 1
ATOM 1354 O O . ASN A 1 164 ? 15.056 -7.714 -3.428 1.00 56.41 164 ASN A O 1
ATOM 1358 N N . ASN A 1 165 ? 16.309 -7.834 -1.566 1.00 50.81 165 ASN A N 1
ATOM 1359 C CA . ASN A 1 165 ? 16.681 -9.228 -1.744 1.00 50.81 165 ASN A CA 1
ATOM 1360 C C . ASN A 1 165 ? 15.543 -10.212 -1.463 1.00 50.81 165 ASN A C 1
ATOM 1362 O O . ASN A 1 165 ? 15.736 -11.388 -1.727 1.00 50.81 165 ASN A O 1
ATOM 1366 N N . TYR A 1 166 ? 14.391 -9.792 -0.939 1.00 57.78 166 TYR A N 1
ATOM 1367 C CA . TYR A 1 166 ? 13.300 -10.689 -0.531 1.00 57.78 166 TYR A CA 1
ATOM 1368 C C . TYR A 1 166 ? 12.098 -10.669 -1.478 1.00 57.78 166 TYR A C 1
ATOM 1370 O O . TYR A 1 166 ? 11.201 -11.502 -1.336 1.00 57.78 166 TYR A O 1
ATOM 1378 N N . ILE A 1 167 ? 12.094 -9.776 -2.473 1.00 63.75 167 ILE A N 1
ATOM 1379 C CA . ILE A 1 167 ? 11.004 -9.698 -3.446 1.00 63.75 167 ILE A CA 1
ATOM 1380 C C . ILE A 1 167 ? 10.988 -10.976 -4.278 1.00 63.75 167 ILE A C 1
ATOM 1382 O O . ILE A 1 167 ? 11.922 -11.262 -5.024 1.00 63.75 167 ILE A O 1
ATOM 1386 N N . SER A 1 168 ? 9.889 -11.718 -4.176 1.00 60.38 168 SER A N 1
ATOM 1387 C CA . SER A 1 168 ? 9.646 -12.940 -4.946 1.00 60.38 168 SER A CA 1
ATOM 1388 C C . SER A 1 168 ? 8.799 -12.699 -6.199 1.00 60.38 168 SER A C 1
ATOM 1390 O O . SER A 1 168 ? 8.891 -13.475 -7.159 1.00 60.38 168 SER A O 1
ATOM 1392 N N . SER A 1 169 ? 8.015 -11.612 -6.202 1.00 60.03 169 SER A N 1
ATOM 1393 C CA . SER A 1 169 ? 7.111 -11.199 -7.279 1.00 60.03 169 SER A CA 1
ATOM 1394 C C . SER A 1 169 ? 7.087 -9.676 -7.441 1.00 60.03 169 SER A C 1
ATOM 1396 O O . SER A 1 169 ? 6.898 -8.953 -6.460 1.00 60.03 169 SER A O 1
ATOM 1398 N N . LEU A 1 170 ? 7.229 -9.203 -8.682 1.00 70.31 170 LEU A N 1
ATOM 1399 C CA . LEU A 1 170 ? 7.225 -7.782 -9.042 1.00 70.31 170 LEU A CA 1
ATOM 1400 C C . LEU A 1 170 ? 6.289 -7.512 -10.231 1.00 70.31 170 LEU A C 1
ATOM 1402 O O . LEU A 1 170 ? 6.445 -8.123 -11.288 1.00 70.31 170 LEU A O 1
ATOM 1406 N N . ASP A 1 171 ? 5.345 -6.585 -10.070 1.00 69.12 171 ASP A N 1
ATOM 1407 C CA . ASP A 1 171 ? 4.436 -6.126 -11.132 1.00 69.12 171 ASP A CA 1
ATOM 1408 C C . ASP A 1 171 ? 4.563 -4.605 -11.318 1.00 69.12 171 ASP A C 1
ATOM 1410 O O . ASP A 1 171 ? 4.332 -3.841 -10.380 1.00 69.12 171 ASP A O 1
ATOM 1414 N N . LEU A 1 172 ? 4.975 -4.183 -12.519 1.00 70.56 172 LEU A N 1
ATOM 1415 C CA . LEU A 1 172 ? 5.287 -2.797 -12.888 1.00 70.56 172 LEU A CA 1
ATOM 1416 C C . LEU A 1 172 ? 4.370 -2.248 -13.999 1.00 70.56 172 LEU A C 1
ATOM 1418 O O . LEU A 1 172 ? 4.814 -1.472 -14.850 1.00 70.56 172 LEU A O 1
ATOM 1422 N N . ASN A 1 173 ? 3.094 -2.628 -14.006 1.00 67.31 173 ASN A N 1
ATOM 1423 C CA . ASN A 1 173 ? 2.143 -2.245 -15.051 1.00 67.31 173 ASN A CA 1
ATOM 1424 C C . ASN A 1 173 ? 1.954 -0.709 -15.221 1.00 67.31 173 ASN A C 1
ATOM 1426 O O . ASN A 1 173 ? 1.623 -0.005 -14.273 1.00 67.31 173 ASN A O 1
ATOM 1430 N N . LYS A 1 174 ? 2.090 -0.210 -16.458 1.00 62.50 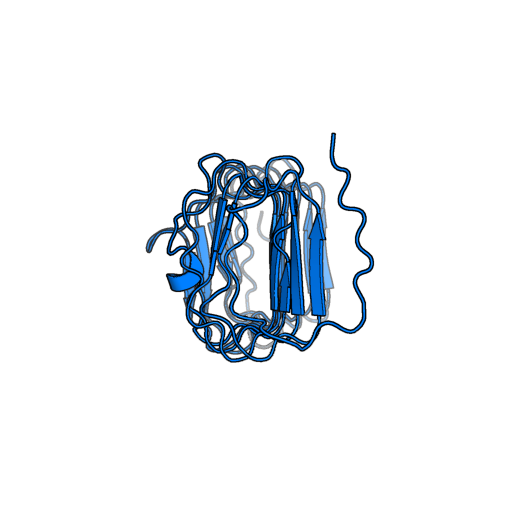174 LYS A N 1
ATOM 1431 C CA . LYS A 1 174 ? 1.880 1.162 -16.975 1.00 62.50 174 LYS A CA 1
ATOM 1432 C C . LYS A 1 174 ? 2.789 2.269 -16.431 1.00 62.50 174 LYS A C 1
ATOM 1434 O O . LYS A 1 174 ? 2.445 3.441 -16.532 1.00 62.50 174 LYS A O 1
ATOM 1439 N N . ASN A 1 175 ? 3.958 1.931 -15.897 1.00 60.66 175 ASN A N 1
ATOM 1440 C CA . ASN A 1 175 ? 4.668 2.867 -15.020 1.00 60.66 175 ASN A CA 1
ATOM 1441 C C . ASN A 1 175 ? 5.817 3.671 -15.639 1.00 60.66 175 ASN A C 1
ATOM 1443 O O . ASN A 1 175 ? 6.291 4.612 -15.004 1.00 60.66 175 ASN A O 1
ATOM 1447 N N . SER A 1 176 ? 6.369 3.311 -16.803 1.00 60.94 176 SER A N 1
ATOM 1448 C CA . SER A 1 176 ? 7.632 3.939 -17.240 1.00 60.94 176 SER A CA 1
ATOM 1449 C C . SER A 1 176 ? 7.940 3.795 -18.727 1.00 60.94 176 SER A C 1
ATOM 1451 O O . SER A 1 176 ? 7.426 2.899 -19.404 1.00 60.94 176 SER A O 1
ATOM 1453 N N . THR A 1 177 ? 8.838 4.666 -19.200 1.00 56.66 177 THR A N 1
ATOM 1454 C CA . THR A 1 177 ? 9.544 4.540 -20.483 1.00 56.66 177 THR A CA 1
ATOM 1455 C C . THR A 1 177 ? 10.821 3.699 -20.381 1.00 56.66 177 THR A C 1
ATOM 1457 O O . THR A 1 177 ? 11.188 3.052 -21.356 1.00 56.66 177 THR A O 1
ATOM 1460 N N . SER A 1 178 ? 11.476 3.646 -19.214 1.00 54.66 178 SER A N 1
ATOM 1461 C CA . SER A 1 178 ? 12.679 2.835 -18.958 1.00 54.66 178 SER A CA 1
ATOM 1462 C C . SER A 1 178 ? 12.672 2.264 -17.537 1.00 54.66 178 SER A C 1
ATOM 1464 O O . SER A 1 178 ? 12.275 2.965 -16.606 1.00 54.66 178 SER A O 1
ATOM 1466 N N . ILE A 1 179 ? 13.107 1.011 -17.369 1.00 65.19 179 ILE A N 1
ATOM 1467 C CA . ILE A 1 179 ? 13.182 0.306 -16.076 1.00 65.19 179 ILE A CA 1
ATOM 1468 C C . ILE A 1 179 ? 14.554 -0.369 -15.944 1.00 65.19 179 ILE A C 1
ATOM 1470 O O . ILE A 1 179 ? 14.952 -1.148 -16.812 1.00 65.19 179 ILE A O 1
ATOM 1474 N N . GLU A 1 180 ? 15.245 -0.115 -14.832 1.00 62.72 180 GLU A N 1
ATOM 1475 C CA . GLU A 1 180 ? 16.449 -0.844 -14.419 1.00 62.72 180 GLU A CA 1
ATOM 1476 C C . GLU A 1 180 ? 16.165 -1.588 -13.109 1.00 62.72 180 GLU A C 1
ATOM 1478 O O . GLU A 1 180 ? 15.459 -1.073 -12.248 1.00 62.72 180 GLU A O 1
ATOM 1483 N N . LEU A 1 181 ? 16.670 -2.814 -12.954 1.00 66.12 181 LEU A N 1
ATOM 1484 C CA . LEU A 1 181 ? 16.471 -3.628 -11.752 1.00 66.12 181 LEU A CA 1
ATOM 1485 C C . LEU A 1 181 ? 17.810 -4.210 -11.275 1.00 66.12 181 LEU A C 1
ATOM 1487 O O . LEU A 1 181 ? 18.550 -4.791 -12.070 1.00 66.12 181 LEU A O 1
ATOM 1491 N N . TYR A 1 182 ? 18.107 -4.098 -9.975 1.00 59.28 182 TYR A N 1
ATOM 1492 C CA . TYR A 1 182 ? 19.390 -4.505 -9.384 1.00 59.28 182 TYR A CA 1
ATOM 1493 C C . TYR A 1 182 ? 19.182 -5.372 -8.135 1.00 59.28 182 TYR A C 1
ATOM 1495 O O . TYR A 1 182 ? 18.350 -5.056 -7.299 1.00 59.28 182 TYR A O 1
ATOM 1503 N N . ASN A 1 183 ? 19.989 -6.422 -7.944 1.00 60.38 183 ASN A N 1
ATOM 1504 C CA . ASN A 1 183 ? 20.038 -7.200 -6.691 1.00 60.38 183 ASN A CA 1
ATOM 1505 C C . ASN A 1 183 ? 18.685 -7.792 -6.223 1.00 60.38 183 ASN A C 1
ATOM 1507 O O . ASN A 1 183 ? 18.391 -7.835 -5.029 1.00 60.38 183 ASN A O 1
ATOM 1511 N N . LEU A 1 184 ? 17.859 -8.289 -7.150 1.00 63.34 184 LEU A N 1
ATOM 1512 C CA . LEU A 1 184 ? 16.593 -8.969 -6.839 1.00 63.34 184 LEU A CA 1
ATOM 1513 C C . LEU A 1 184 ? 16.790 -10.495 -6.769 1.00 63.34 184 LEU A C 1
ATOM 1515 O O . LEU A 1 184 ? 16.258 -11.250 -7.579 1.00 63.34 184 LEU A O 1
ATOM 1519 N N . ASN A 1 185 ? 17.604 -10.954 -5.814 1.00 61.50 185 ASN A N 1
ATOM 1520 C CA . ASN A 1 185 ? 18.129 -12.330 -5.783 1.00 61.50 185 ASN A CA 1
ATOM 1521 C C . ASN A 1 185 ? 17.084 -13.438 -5.538 1.00 61.50 185 ASN A C 1
ATOM 1523 O O . ASN A 1 185 ? 17.351 -14.592 -5.861 1.00 61.50 185 ASN A O 1
ATOM 1527 N N . ASN A 1 186 ? 15.915 -13.107 -4.982 1.00 63.66 186 ASN A N 1
ATOM 1528 C CA . ASN A 1 186 ? 14.809 -14.052 -4.774 1.00 63.66 186 ASN A CA 1
ATOM 1529 C C . ASN A 1 186 ? 13.667 -13.879 -5.793 1.00 63.66 186 ASN A C 1
ATOM 1531 O O . ASN A 1 186 ? 12.626 -14.530 -5.667 1.00 63.66 186 ASN A O 1
ATOM 1535 N N . LEU A 1 187 ? 13.841 -13.021 -6.807 1.00 66.06 187 LEU A N 1
ATOM 1536 C CA . LEU A 1 187 ? 12.786 -12.714 -7.765 1.00 66.06 187 LEU A CA 1
ATOM 1537 C C . LEU A 1 187 ? 12.534 -13.898 -8.694 1.00 66.06 187 LEU A C 1
ATOM 1539 O O . LEU A 1 187 ? 13.329 -14.220 -9.572 1.00 66.06 187 LEU A O 1
ATOM 1543 N N . SER A 1 188 ? 11.372 -14.517 -8.523 1.00 66.62 188 SER A N 1
ATOM 1544 C CA . SER A 1 188 ? 10.952 -15.667 -9.323 1.00 66.62 188 SER A CA 1
ATOM 1545 C C . SER A 1 188 ? 9.980 -15.283 -10.437 1.00 66.62 188 SER A C 1
ATOM 1547 O O . SER A 1 188 ? 9.868 -16.012 -11.428 1.00 66.62 188 SER A O 1
ATOM 1549 N N . ARG A 1 189 ? 9.271 -14.156 -10.278 1.00 62.78 189 ARG A N 1
ATOM 1550 C CA . ARG A 1 189 ? 8.238 -13.677 -11.199 1.00 62.78 189 ARG A CA 1
ATOM 1551 C C . ARG A 1 189 ? 8.344 -12.179 -11.416 1.00 62.78 189 ARG A C 1
ATOM 1553 O O . ARG A 1 189 ? 8.410 -11.413 -10.457 1.00 62.78 189 ARG A O 1
ATOM 1560 N N . ILE A 1 190 ? 8.276 -11.774 -12.674 1.00 71.81 190 ILE A N 1
ATOM 1561 C CA . ILE A 1 190 ? 8.252 -10.371 -13.063 1.00 71.81 190 ILE A CA 1
ATOM 1562 C C . ILE A 1 190 ? 7.214 -10.147 -14.166 1.00 71.81 190 ILE A C 1
ATOM 1564 O O . ILE A 1 190 ? 7.142 -10.890 -15.148 1.00 71.81 190 ILE A O 1
ATOM 1568 N N . ASN A 1 191 ? 6.401 -9.113 -13.976 1.00 69.81 191 ASN A N 1
ATOM 1569 C CA . ASN A 1 191 ? 5.466 -8.589 -14.957 1.00 69.81 191 ASN A CA 1
ATOM 1570 C C . ASN A 1 191 ? 5.822 -7.126 -15.236 1.00 69.81 191 ASN A C 1
ATOM 1572 O O . ASN A 1 191 ? 5.752 -6.280 -14.344 1.00 69.81 191 ASN A O 1
ATOM 1576 N N . VAL A 1 192 ? 6.206 -6.834 -16.476 1.00 70.25 192 VAL A N 1
ATOM 1577 C CA . VAL A 1 192 ? 6.455 -5.475 -16.948 1.00 70.25 192 VAL A CA 1
ATOM 1578 C C . VAL A 1 192 ? 5.596 -5.219 -18.175 1.00 70.25 192 VAL A C 1
ATOM 1580 O O . VAL A 1 192 ? 5.923 -5.630 -19.281 1.00 70.25 192 VAL A O 1
ATOM 1583 N N . SER A 1 193 ? 4.500 -4.503 -17.988 1.00 68.31 193 SER A N 1
ATOM 1584 C CA . SER A 1 193 ? 3.583 -4.150 -19.067 1.00 68.31 193 SER A CA 1
ATOM 1585 C C . SER A 1 193 ? 3.467 -2.637 -19.132 1.00 68.31 193 SER A C 1
ATOM 1587 O O . SER A 1 193 ? 2.977 -2.050 -18.184 1.00 68.31 193 SER A O 1
ATOM 1589 N N . SER A 1 194 ? 3.918 -1.955 -20.180 1.00 66.50 194 SER A N 1
ATOM 1590 C CA . SER A 1 194 ? 3.701 -0.514 -20.337 1.00 66.50 194 SER A CA 1
ATOM 1591 C C . SER A 1 194 ? 3.703 -0.122 -21.817 1.00 66.50 194 SER A C 1
ATOM 1593 O O . SER A 1 194 ? 4.681 -0.391 -22.519 1.00 66.50 194 SER A O 1
ATOM 1595 N N . PRO A 1 195 ? 2.671 0.604 -22.296 1.00 62.75 195 PRO A N 1
ATOM 1596 C CA . PRO A 1 195 ? 2.615 1.066 -23.685 1.00 62.75 195 PRO A CA 1
ATOM 1597 C C . PRO A 1 195 ? 3.721 2.083 -24.015 1.00 62.75 195 PRO A C 1
ATOM 1599 O O . PRO A 1 195 ? 3.958 2.382 -25.183 1.00 62.75 195 PRO A O 1
ATOM 1602 N N . TYR A 1 196 ? 4.408 2.617 -23.003 1.00 65.50 196 TYR A N 1
ATOM 1603 C CA . TYR A 1 196 ? 5.487 3.589 -23.160 1.00 65.50 196 TYR A CA 1
ATOM 1604 C C . TYR A 1 196 ? 6.881 2.984 -22.986 1.00 65.50 196 TYR A C 1
ATOM 1606 O O . TYR A 1 196 ? 7.860 3.698 -23.178 1.00 65.50 196 TYR A O 1
ATOM 1614 N N . LEU A 1 197 ? 6.988 1.703 -22.620 1.00 65.19 197 LEU A N 1
ATOM 1615 C CA . LEU A 1 197 ? 8.265 1.058 -22.327 1.00 65.19 197 LEU A CA 1
ATOM 1616 C C . LEU A 1 197 ? 9.125 0.944 -23.588 1.00 65.19 197 LEU A C 1
ATOM 1618 O O . LEU A 1 197 ? 8.743 0.254 -24.529 1.00 65.19 197 LEU A O 1
ATOM 1622 N N . THR A 1 198 ? 10.291 1.587 -23.587 1.00 63.84 198 THR A N 1
ATOM 1623 C CA . THR A 1 198 ? 11.263 1.560 -24.690 1.00 63.84 198 THR A CA 1
ATOM 1624 C C . THR A 1 198 ? 12.569 0.861 -24.323 1.00 63.84 198 THR A C 1
ATOM 1626 O O . THR A 1 198 ? 13.317 0.500 -25.234 1.00 63.84 198 THR A O 1
ATOM 1629 N N . SER A 1 199 ? 12.837 0.657 -23.025 1.00 64.00 199 SER A N 1
ATOM 1630 C CA . SER A 1 199 ? 14.042 0.007 -22.493 1.00 64.00 199 SER A CA 1
ATOM 1631 C C . SER A 1 199 ? 13.769 -0.776 -21.203 1.00 64.00 199 SER A C 1
ATOM 1633 O O . SER A 1 199 ? 13.016 -0.318 -20.341 1.00 64.00 199 SER A O 1
ATOM 1635 N N . LEU A 1 200 ? 14.402 -1.944 -21.058 1.00 69.94 200 LEU A N 1
ATOM 1636 C CA . LEU A 1 200 ? 14.360 -2.790 -19.863 1.00 69.94 200 LEU A CA 1
ATOM 1637 C C . LEU A 1 200 ? 15.733 -3.439 -19.630 1.00 69.94 200 LEU A C 1
ATOM 1639 O O . LEU A 1 200 ? 16.213 -4.197 -20.475 1.00 69.94 200 LEU A O 1
ATOM 1643 N N . ASN A 1 201 ? 16.337 -3.191 -18.464 1.00 67.56 201 ASN A N 1
ATOM 1644 C CA . ASN A 1 201 ? 17.569 -3.858 -18.040 1.00 67.56 201 ASN A CA 1
ATOM 1645 C C . ASN A 1 201 ? 17.323 -4.770 -16.829 1.00 67.56 201 ASN A C 1
ATOM 1647 O O . ASN A 1 201 ? 17.011 -4.305 -15.732 1.00 67.56 201 ASN A O 1
ATOM 1651 N N . ILE A 1 202 ? 17.504 -6.072 -17.046 1.00 70.69 202 ILE A N 1
ATOM 1652 C CA . ILE A 1 202 ? 17.370 -7.138 -16.047 1.00 70.69 202 ILE A CA 1
ATOM 1653 C C . ILE A 1 202 ? 18.622 -8.023 -15.966 1.00 70.69 202 ILE A C 1
ATOM 1655 O O . ILE A 1 202 ? 18.549 -9.144 -15.467 1.00 70.69 202 ILE A O 1
ATOM 1659 N N . SER A 1 203 ? 19.786 -7.545 -16.432 1.00 67.00 203 SER A N 1
ATOM 1660 C CA . SER A 1 203 ? 21.039 -8.319 -16.396 1.00 67.00 203 SER A CA 1
ATOM 1661 C C . SER A 1 203 ? 21.454 -8.729 -14.983 1.00 67.00 203 SER A C 1
ATOM 1663 O O . SER A 1 203 ? 22.130 -9.727 -14.792 1.00 67.00 203 SER A O 1
ATOM 1665 N N . TYR A 1 204 ? 21.051 -7.986 -13.958 1.00 68.00 204 TYR A N 1
ATOM 1666 C CA . TYR A 1 204 ? 21.460 -8.260 -12.579 1.00 68.00 204 TYR A CA 1
ATOM 1667 C C . TYR A 1 204 ? 20.521 -9.218 -11.833 1.00 68.00 204 TYR A C 1
ATOM 1669 O O . TYR A 1 204 ? 20.633 -9.348 -10.615 1.00 68.00 204 TYR A O 1
ATOM 1677 N N . ILE A 1 205 ? 19.591 -9.873 -12.537 1.00 66.50 205 ILE A N 1
ATOM 1678 C CA . ILE A 1 205 ? 18.629 -10.809 -11.949 1.00 66.50 205 ILE A CA 1
ATOM 1679 C C . ILE A 1 205 ? 18.917 -12.225 -12.450 1.00 66.50 205 ILE A C 1
ATOM 1681 O O . ILE A 1 205 ? 18.984 -12.470 -13.651 1.00 66.50 205 ILE A O 1
ATOM 1685 N N . ASN A 1 206 ? 19.028 -13.168 -11.515 1.00 63.84 206 ASN A N 1
ATOM 1686 C CA . ASN A 1 206 ? 19.178 -14.595 -11.792 1.00 63.84 206 ASN A CA 1
ATOM 1687 C C . ASN A 1 206 ? 17.945 -15.357 -11.274 1.00 63.84 206 ASN A C 1
ATOM 1689 O O . ASN A 1 206 ? 17.317 -14.927 -10.314 1.00 63.84 206 ASN A O 1
ATOM 1693 N N . GLY A 1 207 ? 17.611 -16.506 -11.873 1.00 62.88 207 GLY A N 1
ATOM 1694 C CA . GLY A 1 207 ? 16.595 -17.419 -11.318 1.00 62.88 207 GLY A CA 1
ATOM 1695 C C . GLY A 1 207 ? 15.124 -17.064 -11.589 1.00 62.88 207 GLY A C 1
ATOM 1696 O O . GLY A 1 207 ? 14.239 -17.648 -10.964 1.00 62.88 207 GLY A O 1
ATOM 1697 N N . ILE A 1 208 ? 14.841 -16.160 -12.534 1.00 68.19 208 ILE A N 1
ATOM 1698 C CA . ILE A 1 208 ? 13.464 -15.849 -12.949 1.00 68.19 208 ILE A CA 1
ATOM 1699 C C . ILE A 1 208 ? 12.818 -17.090 -13.583 1.00 68.19 208 ILE A C 1
ATOM 1701 O O . ILE A 1 208 ? 13.316 -17.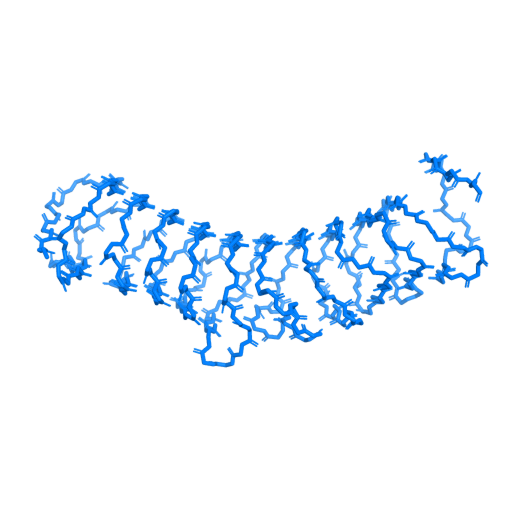634 -14.564 1.00 68.19 208 ILE A O 1
ATOM 1705 N N . SER A 1 209 ? 11.677 -17.509 -13.037 1.00 65.81 209 SER A N 1
ATOM 1706 C CA . SER A 1 209 ? 10.865 -18.622 -13.554 1.00 65.81 209 SER A CA 1
ATOM 1707 C C . SER A 1 209 ? 9.722 -18.165 -14.466 1.00 65.81 209 SER A C 1
ATOM 1709 O O . SER A 1 209 ? 9.198 -18.956 -15.248 1.00 65.81 209 SER A O 1
ATOM 1711 N N . TYR A 1 210 ? 9.326 -16.893 -14.364 1.00 65.00 210 TYR A N 1
ATOM 1712 C CA . TYR A 1 210 ? 8.255 -16.288 -15.150 1.00 65.00 210 TYR A CA 1
ATOM 1713 C C . TYR A 1 210 ? 8.582 -14.828 -15.469 1.00 65.00 210 TYR A C 1
ATOM 1715 O O . TYR A 1 210 ? 8.769 -14.018 -14.558 1.00 65.00 210 TYR A O 1
ATOM 1723 N N . LEU A 1 211 ? 8.603 -14.498 -16.759 1.00 71.38 211 LEU A N 1
ATOM 1724 C CA . LEU A 1 211 ? 8.815 -13.151 -17.281 1.00 71.38 211 LEU A CA 1
ATOM 1725 C C . LEU A 1 211 ? 7.694 -12.828 -18.268 1.00 71.38 211 LEU A C 1
ATOM 1727 O O . LEU A 1 211 ? 7.590 -13.463 -19.315 1.00 71.38 211 LEU A O 1
ATOM 1731 N N . TYR A 1 212 ? 6.870 -11.840 -17.930 1.00 69.56 212 TYR A N 1
ATOM 1732 C CA . TYR A 1 212 ? 5.909 -11.244 -18.854 1.00 69.56 212 TYR A CA 1
ATOM 1733 C C . TYR A 1 212 ? 6.360 -9.827 -19.194 1.00 69.56 212 TYR A C 1
ATOM 1735 O O . TYR A 1 212 ? 6.574 -9.019 -18.288 1.00 69.56 212 TYR A O 1
ATOM 1743 N N . ILE A 1 213 ? 6.504 -9.543 -20.489 1.00 70.25 213 ILE A N 1
ATOM 1744 C CA . ILE A 1 213 ? 6.826 -8.213 -21.002 1.00 70.25 213 ILE A CA 1
ATOM 1745 C C . ILE A 1 213 ? 5.798 -7.845 -22.069 1.00 70.25 213 ILE A C 1
ATOM 1747 O O . ILE A 1 213 ? 5.603 -8.603 -23.017 1.00 70.25 213 ILE A O 1
ATOM 1751 N N . ASP A 1 214 ? 5.194 -6.670 -21.933 1.00 67.19 214 ASP A N 1
ATOM 1752 C CA . ASP A 1 214 ? 4.303 -6.074 -22.929 1.00 67.19 214 ASP A CA 1
ATOM 1753 C C . ASP A 1 214 ? 4.650 -4.585 -23.078 1.00 67.19 214 ASP A C 1
ATOM 1755 O O . ASP A 1 214 ? 4.530 -3.811 -22.131 1.00 67.19 214 ASP A O 1
ATOM 1759 N N . GLY A 1 215 ? 5.181 -4.175 -24.229 1.00 64.50 215 GLY A N 1
ATOM 1760 C CA . GLY A 1 215 ? 5.650 -2.805 -24.439 1.00 64.50 215 GLY A CA 1
ATOM 1761 C C . GLY A 1 215 ? 6.353 -2.589 -25.777 1.00 64.50 215 GLY A C 1
ATOM 1762 O O . GLY A 1 215 ? 6.634 -3.532 -26.513 1.00 64.50 215 GLY A O 1
ATOM 1763 N N . ASN A 1 216 ? 6.668 -1.331 -26.084 1.00 62.12 216 ASN A N 1
ATOM 1764 C CA . ASN A 1 216 ? 7.256 -0.898 -27.358 1.00 62.12 216 ASN A CA 1
ATOM 1765 C C . ASN A 1 216 ? 8.802 -0.920 -27.333 1.00 62.12 216 ASN A C 1
ATOM 1767 O O . ASN A 1 216 ? 9.462 0.059 -27.694 1.00 62.12 216 ASN A O 1
ATOM 1771 N N . ILE A 1 217 ? 9.401 -2.026 -26.874 1.00 62.84 217 ILE A N 1
ATOM 1772 C CA . ILE A 1 217 ? 10.860 -2.139 -26.720 1.00 62.84 217 ILE A CA 1
ATOM 1773 C C . ILE A 1 217 ? 11.519 -2.385 -28.083 1.00 62.84 217 ILE A C 1
ATOM 1775 O O . ILE A 1 217 ? 11.269 -3.396 -28.738 1.00 62.84 217 ILE A O 1
ATOM 1779 N N . GLN A 1 218 ? 12.415 -1.486 -28.495 1.00 57.69 218 GLN A N 1
ATOM 1780 C CA . GLN A 1 218 ? 13.221 -1.674 -29.704 1.00 57.69 218 GLN A CA 1
ATOM 1781 C C . GLN A 1 218 ? 14.344 -2.701 -29.476 1.00 57.69 218 GLN A C 1
ATOM 1783 O O . GLN A 1 218 ? 14.928 -2.783 -28.393 1.00 57.69 218 GLN A O 1
ATOM 1788 N N . SER A 1 219 ? 14.682 -3.465 -30.520 1.00 47.66 219 SER A N 1
ATOM 1789 C CA . SER A 1 219 ? 15.802 -4.418 -30.510 1.00 47.66 219 SER A CA 1
ATOM 1790 C C . SER A 1 219 ? 17.107 -3.720 -30.098 1.00 47.66 219 SER A C 1
ATOM 1792 O O . SER A 1 219 ? 17.563 -2.817 -30.795 1.00 47.66 219 SER A O 1
ATOM 1794 N N . GLY A 1 220 ? 17.709 -4.144 -28.981 1.00 54.12 220 GLY A N 1
ATOM 1795 C CA . GLY A 1 220 ? 18.922 -3.546 -28.394 1.00 54.12 220 GLY A CA 1
ATOM 1796 C C . GLY A 1 220 ? 18.702 -2.808 -27.068 1.00 54.12 220 GLY A C 1
ATOM 1797 O O . GLY A 1 220 ? 19.657 -2.620 -26.323 1.00 54.12 220 GLY A O 1
ATOM 1798 N N . ASN A 1 221 ? 17.453 -2.475 -26.730 1.00 56.66 221 ASN A N 1
ATOM 1799 C CA . ASN A 1 221 ? 17.101 -1.833 -25.457 1.00 56.66 221 ASN A CA 1
ATOM 1800 C C . ASN A 1 221 ? 16.566 -2.825 -24.406 1.00 56.66 221 ASN A C 1
ATOM 1802 O O . ASN A 1 221 ? 16.149 -2.421 -23.324 1.00 56.66 221 ASN A O 1
ATOM 1806 N N . LEU A 1 222 ? 16.565 -4.124 -24.717 1.00 66.44 222 LEU A N 1
ATOM 1807 C CA . LEU A 1 222 ? 16.369 -5.193 -23.741 1.00 66.44 222 LEU A CA 1
ATOM 1808 C C . LEU A 1 222 ? 17.737 -5.780 -23.389 1.00 66.44 222 LEU A C 1
ATOM 1810 O O . LEU A 1 222 ? 18.336 -6.476 -24.208 1.00 66.44 222 LEU A O 1
ATOM 1814 N N . VAL A 1 223 ? 18.209 -5.525 -22.171 1.00 63.88 223 VAL A N 1
ATOM 1815 C CA . VAL A 1 223 ? 19.458 -6.091 -21.647 1.00 63.88 223 VAL A CA 1
ATOM 1816 C C . VAL A 1 223 ? 19.103 -7.172 -20.632 1.00 63.88 223 VAL A C 1
ATOM 1818 O O . VAL A 1 223 ? 18.424 -6.910 -19.640 1.00 63.88 223 VAL A O 1
ATOM 1821 N N . ASN A 1 224 ? 19.525 -8.407 -20.890 1.00 65.62 224 ASN A N 1
ATOM 1822 C CA . ASN A 1 224 ? 19.255 -9.549 -20.022 1.00 65.62 224 ASN A CA 1
ATOM 1823 C C . ASN A 1 224 ? 20.426 -10.545 -20.046 1.00 65.62 224 ASN A C 1
ATOM 1825 O O . ASN A 1 224 ? 21.232 -10.521 -20.972 1.00 65.62 224 ASN A O 1
ATOM 1829 N N . ASN A 1 225 ? 20.497 -11.409 -19.029 1.00 53.22 225 ASN A N 1
ATOM 1830 C CA . ASN A 1 225 ? 21.542 -12.430 -18.875 1.00 53.22 225 ASN A CA 1
ATOM 1831 C C . ASN A 1 225 ? 21.037 -13.862 -19.163 1.00 53.22 225 ASN A C 1
ATOM 1833 O O . ASN A 1 225 ? 21.671 -14.835 -18.756 1.00 53.22 225 ASN A O 1
ATOM 1837 N N . PHE A 1 226 ? 19.882 -14.028 -19.822 1.00 57.66 226 PHE A N 1
ATOM 1838 C CA . PHE A 1 226 ? 19.319 -15.355 -20.088 1.00 57.66 226 PHE A CA 1
ATOM 1839 C C . PHE A 1 226 ? 19.949 -15.949 -21.348 1.00 57.66 226 PHE A C 1
ATOM 1841 O O . PHE A 1 226 ? 19.452 -15.728 -22.448 1.00 57.66 226 PHE A O 1
ATOM 1848 N N . GLU A 1 227 ? 21.034 -16.711 -21.199 1.00 43.19 227 GLU A N 1
ATOM 1849 C CA . GLU A 1 227 ? 21.676 -17.334 -22.363 1.00 43.19 227 GLU A CA 1
ATOM 1850 C C . GLU A 1 227 ? 20.902 -18.535 -22.941 1.00 43.19 227 GLU A C 1
ATOM 1852 O O . GLU A 1 227 ? 21.041 -18.763 -24.133 1.00 43.19 227 GLU A O 1
ATOM 1857 N N . GLU A 1 228 ? 20.046 -19.275 -22.210 1.00 39.00 228 GLU A N 1
ATOM 1858 C CA . GLU A 1 228 ? 19.460 -20.508 -22.799 1.00 39.00 228 GLU A CA 1
ATOM 1859 C C . GLU A 1 228 ? 18.174 -21.100 -22.158 1.00 39.00 228 GLU A C 1
ATOM 1861 O O . GLU A 1 228 ? 17.753 -22.193 -22.536 1.00 39.00 228 GLU A O 1
ATOM 1866 N N . THR A 1 229 ? 17.476 -20.417 -21.238 1.00 38.34 229 THR A N 1
ATOM 1867 C CA . THR A 1 229 ? 16.370 -21.043 -20.464 1.00 38.34 229 THR A CA 1
ATOM 1868 C C . THR A 1 229 ? 15.034 -20.300 -20.557 1.00 38.34 229 THR A C 1
ATOM 1870 O O . THR A 1 229 ? 14.490 -19.856 -19.550 1.00 38.34 229 THR A O 1
ATOM 1873 N N . ILE A 1 230 ? 14.460 -20.171 -21.757 1.00 41.75 230 ILE A N 1
ATOM 1874 C CA . ILE A 1 230 ? 13.072 -19.695 -21.919 1.00 41.75 230 ILE A CA 1
ATOM 1875 C C . ILE A 1 230 ? 12.323 -20.651 -22.851 1.00 41.75 230 ILE A C 1
ATOM 1877 O O . ILE A 1 230 ? 12.360 -20.524 -24.070 1.00 41.75 230 ILE A O 1
ATOM 1881 N N . SER A 1 231 ? 11.631 -21.635 -22.274 1.00 35.16 231 SER A N 1
ATOM 1882 C CA . SER A 1 231 ? 10.844 -22.636 -23.011 1.00 35.16 231 SER A CA 1
ATOM 1883 C C . SER A 1 231 ? 9.383 -22.233 -23.262 1.00 35.16 231 SER A C 1
ATOM 1885 O O . SER A 1 231 ? 8.603 -23.043 -23.755 1.00 35.16 231 SER A O 1
ATOM 1887 N N . SER A 1 232 ? 8.985 -20.988 -22.982 1.00 33.03 232 SER A N 1
ATOM 1888 C CA . SER A 1 232 ? 7.684 -20.474 -23.434 1.00 33.03 232 SER A CA 1
ATOM 1889 C C . SER A 1 232 ? 7.697 -18.959 -23.616 1.00 33.03 232 SER A C 1
ATOM 1891 O O . SER A 1 232 ? 7.393 -18.170 -22.730 1.00 33.03 232 SER A O 1
ATOM 1893 N N . PHE A 1 233 ? 8.047 -18.562 -24.829 1.00 40.72 233 PHE A N 1
ATOM 1894 C CA . PHE A 1 233 ? 7.686 -17.279 -25.402 1.00 40.72 233 PHE A CA 1
ATOM 1895 C C . PHE A 1 233 ? 6.181 -17.306 -25.733 1.00 40.72 233 PHE A C 1
ATOM 1897 O O . PHE A 1 233 ? 5.798 -17.770 -26.803 1.00 40.72 233 PHE A O 1
ATOM 1904 N N . ASN A 1 234 ? 5.309 -16.820 -24.844 1.00 35.31 234 ASN A N 1
ATOM 1905 C CA . ASN A 1 234 ? 3.996 -16.313 -25.276 1.00 35.31 234 ASN A CA 1
ATOM 1906 C C . ASN A 1 234 ? 4.180 -14.850 -25.681 1.00 35.31 234 ASN A C 1
ATOM 1908 O O . ASN A 1 234 ? 3.769 -13.914 -25.002 1.00 35.31 234 ASN A O 1
ATOM 1912 N N . THR A 1 235 ? 4.905 -14.682 -26.775 1.00 37.09 235 THR A N 1
ATOM 1913 C CA . THR A 1 235 ? 5.349 -13.400 -27.299 1.00 37.09 235 THR A CA 1
ATOM 1914 C C . THR A 1 235 ? 4.294 -12.868 -28.249 1.00 37.09 235 THR A C 1
ATOM 1916 O O . THR A 1 235 ? 4.228 -13.298 -29.395 1.00 37.09 235 THR A O 1
ATOM 1919 N N . TYR A 1 236 ? 3.500 -11.896 -27.811 1.00 33.50 236 TYR A N 1
ATOM 1920 C CA . TYR A 1 236 ? 2.998 -10.881 -28.733 1.00 33.50 236 TYR A CA 1
ATOM 1921 C C . TYR A 1 236 ? 4.001 -9.724 -28.717 1.00 33.50 236 TYR A C 1
ATOM 1923 O O . TYR A 1 236 ? 3.754 -8.685 -28.123 1.00 33.50 236 TYR A O 1
ATOM 1931 N N . ILE A 1 237 ? 5.163 -9.901 -29.357 1.00 36.25 237 ILE A N 1
ATOM 1932 C CA . ILE A 1 237 ? 5.919 -8.736 -29.827 1.00 36.25 237 ILE A CA 1
ATOM 1933 C C . ILE A 1 237 ? 5.147 -8.270 -31.058 1.00 36.25 237 ILE A C 1
ATOM 1935 O O . ILE A 1 237 ? 5.235 -8.883 -32.123 1.00 36.25 237 ILE A O 1
ATOM 1939 N N . ILE A 1 238 ? 4.358 -7.211 -30.913 1.00 29.62 238 ILE A N 1
ATOM 1940 C CA . ILE A 1 238 ? 3.854 -6.488 -32.074 1.00 29.62 238 ILE A CA 1
ATOM 1941 C C . ILE A 1 238 ? 5.016 -5.616 -32.563 1.00 29.62 238 ILE A C 1
ATOM 1943 O O . ILE A 1 238 ? 5.248 -4.527 -32.050 1.00 29.62 238 ILE A O 1
ATOM 1947 N N . LEU A 1 239 ? 5.781 -6.124 -33.533 1.00 25.80 239 LEU A N 1
ATOM 1948 C CA . LEU A 1 239 ? 6.640 -5.285 -34.370 1.00 25.80 239 LEU A CA 1
ATOM 1949 C C . LEU A 1 239 ? 5.705 -4.447 -35.257 1.00 25.80 239 LEU A C 1
ATOM 1951 O O . LEU A 1 239 ? 5.098 -4.998 -36.177 1.00 25.80 239 LEU A O 1
ATOM 1955 N N . ILE A 1 240 ? 5.557 -3.154 -34.959 1.00 27.91 240 ILE A N 1
ATOM 1956 C CA . ILE A 1 240 ? 5.026 -2.157 -35.904 1.00 27.91 240 ILE A CA 1
ATOM 1957 C C . ILE A 1 240 ? 6.197 -1.333 -36.426 1.00 27.91 240 ILE A C 1
ATOM 1959 O O . ILE A 1 240 ? 7.016 -0.899 -35.584 1.00 27.91 240 ILE A O 1
#

Secondary structure (DSSP, 8-state):
------S--SEEEEES----S------S-TTT----EEEEES-TT--EEEEEEEEEEEEEEES-TT--EEEEEEEEEEEEES-TT--EEEE--S---EEEEEEETT---STTTEEE--SEEEEEEEEEE-TT---TTGGGGS-SEEEEEEEES-S------B--TT--EEE-TT--SEEEB---TT--EEEEEETT--EEE-TT----SEEEEEE-PPTTSEE---SS------------

pLDDT: mean 73.52, std 17.28, range [25.8, 98.19]

Sequence (240 aa):
MHIEVITSINKLKLIGLEDLEEFELVFLNSQECNIKELYIESCPEFYNLYLLPYNIERAIIKNSKDINEVIFGTVSEITLENLDRITHLSVKTNKLKKLYLLNLPYFTFNDDSINLEVTEIDELFIKDVARTGLPSQFLKYFPDQISSIKLEDLTFIKDYLLNNNYISSLDLNKNSTSIELYNLNNLSRINVSSPYLTSLNISYINGISYLYIDGNIQSGNLVNNFEETISSFNTYIILI

Radius of gyration: 20.43 Å; chains: 1; bounding box: 42×43×64 Å

Foldseek 3Di:
DEDADPADDQEDAAEQAPDDQEDEDDHDDPPRDNHQYYHAENQQNYAEYAAPPDQHAEYAHEPNANHQYYAYHHYQEYADENHARHAAYHYAYQRHAYYHAYQHACYAQDPRHAHYNYAAYAEYEHENHHVPFHPLVSCVSDHLHYAEYAYYHTDDDDERAPAHQRHQEYHAAAHDQEYEYANPANHQYYHAAHQNHAAYADQRYDNHNYYHYHYDHDPPRYHHDDPDDDPDDPDPPPPD